Protein AF-A0A7Y0ADW5-F1 (afdb_monomer)

Nearest PDB structures (foldseek):
  2l8o-assembly1_A  TM=2.967E-01  e=4.443E-01  Cytophaga hutchinsonii ATCC 33406

Organism: NCBI:txid2682546

Structure (mmCIF, N/CA/C/O backbone):
data_AF-A0A7Y0ADW5-F1
#
_entry.id   AF-A0A7Y0ADW5-F1
#
loop_
_atom_site.group_PDB
_atom_site.id
_atom_site.type_symbol
_atom_site.label_atom_id
_atom_site.label_alt_id
_atom_site.label_comp_id
_atom_site.label_asym_id
_atom_site.label_entity_id
_atom_site.label_seq_id
_atom_site.pdbx_PDB_ins_code
_atom_site.Cartn_x
_atom_site.Cartn_y
_atom_site.Cartn_z
_atom_site.occupancy
_atom_site.B_iso_or_equiv
_atom_site.auth_seq_id
_atom_site.auth_comp_id
_atom_site.auth_asym_id
_atom_site.auth_atom_id
_atom_site.pdbx_PDB_model_num
ATOM 1 N N . MET A 1 1 ? -11.554 18.606 40.200 1.00 40.69 1 MET A N 1
ATOM 2 C CA . MET A 1 1 ? -13.013 18.372 40.257 1.00 40.69 1 MET A CA 1
ATOM 3 C C . MET A 1 1 ? -13.204 17.150 41.153 1.00 40.69 1 MET A C 1
ATOM 5 O O . MET A 1 1 ? -13.237 16.032 40.667 1.00 40.69 1 MET A O 1
ATOM 9 N N . GLU A 1 2 ? -13.144 17.362 42.471 1.00 43.00 2 GLU A N 1
ATOM 10 C CA . GLU A 1 2 ? -13.090 16.324 43.521 1.00 43.00 2 GL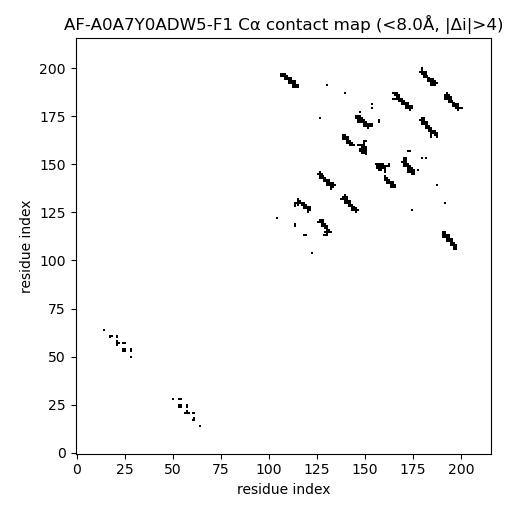U A CA 1
ATOM 11 C C . GLU A 1 2 ? -14.291 16.483 44.467 1.00 43.00 2 GLU A C 1
ATOM 13 O O . GLU A 1 2 ? -14.149 16.884 45.617 1.00 43.00 2 GLU A O 1
ATOM 18 N N . THR A 1 3 ? -15.507 16.233 43.980 1.00 45.12 3 THR A N 1
ATOM 19 C CA . THR A 1 3 ? -16.729 16.394 44.798 1.00 45.12 3 THR A CA 1
ATOM 20 C C . THR A 1 3 ? -17.594 15.138 44.900 1.00 45.12 3 THR A C 1
ATOM 22 O O . THR A 1 3 ? -18.594 15.158 45.605 1.00 45.12 3 THR A O 1
ATOM 25 N N . ASN A 1 4 ? -17.212 14.012 44.286 1.00 52.00 4 ASN A N 1
ATOM 26 C CA . ASN A 1 4 ? -18.125 12.864 44.157 1.00 52.00 4 ASN A CA 1
ATOM 27 C C . ASN A 1 4 ? -18.034 11.821 45.286 1.00 52.00 4 ASN A C 1
ATOM 29 O O . ASN A 1 4 ? -18.915 10.971 45.397 1.00 52.00 4 ASN A O 1
ATOM 33 N N . HIS A 1 5 ? -17.020 11.873 46.158 1.00 50.31 5 HIS A N 1
ATOM 34 C CA . HIS A 1 5 ? -16.897 10.882 47.236 1.00 50.31 5 HIS A CA 1
ATOM 35 C C . HIS A 1 5 ? -17.751 11.193 48.472 1.00 50.31 5 HIS A C 1
ATOM 37 O O . HIS A 1 5 ? -18.264 10.268 49.101 1.00 50.31 5 HIS A O 1
ATOM 43 N N . HIS A 1 6 ? -17.970 12.469 48.801 1.00 51.25 6 HIS A N 1
ATOM 44 C CA . HIS A 1 6 ? -18.776 12.828 49.971 1.00 51.25 6 HIS A CA 1
ATOM 45 C C . HIS A 1 6 ? -20.272 12.582 49.746 1.00 51.25 6 HIS A C 1
ATOM 47 O O . HIS A 1 6 ? -20.939 12.055 50.634 1.00 51.25 6 HIS A O 1
ATOM 53 N N . THR A 1 7 ? -20.791 12.866 48.550 1.00 54.62 7 THR A N 1
ATOM 54 C CA . THR A 1 7 ? -22.211 12.675 48.218 1.00 54.62 7 THR A CA 1
ATOM 55 C C . THR A 1 7 ? -22.614 11.200 48.292 1.00 54.62 7 THR A C 1
ATOM 57 O O . THR A 1 7 ? -23.646 10.874 48.871 1.00 54.62 7 THR A O 1
ATOM 60 N N . SER A 1 8 ? -21.754 10.291 47.818 1.00 62.31 8 SER A N 1
ATOM 61 C CA . SER A 1 8 ? -22.007 8.845 47.867 1.00 62.31 8 SER A CA 1
ATOM 62 C C . SER A 1 8 ? -22.065 8.303 49.303 1.00 62.31 8 SER A C 1
ATOM 64 O O . SER A 1 8 ? -22.962 7.530 49.635 1.00 62.31 8 SER A O 1
ATOM 66 N N . PHE A 1 9 ? -21.176 8.755 50.195 1.00 70.75 9 PHE A N 1
ATOM 67 C CA . PHE A 1 9 ? -21.158 8.291 51.588 1.00 70.75 9 PHE A CA 1
ATOM 68 C C . PHE A 1 9 ? -22.395 8.746 52.383 1.00 70.75 9 PHE A C 1
ATOM 70 O O . PHE A 1 9 ? -22.991 7.949 53.110 1.00 70.75 9 PHE A O 1
ATOM 77 N N . PHE A 1 10 ? -22.833 9.998 52.205 1.00 71.06 10 PHE A N 1
ATOM 78 C CA . PHE A 1 10 ? -24.048 10.507 52.852 1.00 71.06 10 PHE A CA 1
ATOM 79 C C . PHE A 1 10 ? -25.313 9.788 52.367 1.00 71.06 10 PHE A C 1
ATOM 81 O O . PHE A 1 10 ? -26.161 9.432 53.186 1.00 71.06 10 PHE A O 1
ATOM 88 N N . VAL A 1 11 ? -25.423 9.509 51.065 1.00 70.38 11 VAL A N 1
ATOM 89 C CA . VAL A 1 11 ? -26.555 8.758 50.495 1.00 70.38 11 VAL A CA 1
ATOM 90 C C . VAL A 1 11 ? -26.608 7.329 51.044 1.00 70.38 11 VAL A C 1
ATOM 92 O O . VAL A 1 11 ? -27.690 6.845 51.374 1.00 70.38 11 VAL A O 1
ATOM 95 N N . VAL A 1 12 ? -25.457 6.673 51.234 1.00 74.88 12 VAL A N 1
ATOM 96 C CA . VAL A 1 12 ? -25.387 5.331 51.840 1.00 74.88 12 VAL A CA 1
ATOM 97 C C . VAL A 1 12 ? -25.864 5.341 53.296 1.00 74.88 12 VAL A C 1
ATOM 99 O O . VAL A 1 12 ? -26.652 4.476 53.681 1.00 74.88 12 VAL A O 1
ATOM 102 N N . ILE A 1 13 ? -25.448 6.325 54.101 1.00 79.38 13 ILE A N 1
ATOM 103 C CA . ILE A 1 13 ? -25.878 6.445 55.506 1.00 79.38 13 ILE A CA 1
ATOM 104 C C . ILE A 1 13 ? -27.385 6.707 55.602 1.00 79.38 13 ILE A C 1
ATOM 106 O O . ILE A 1 13 ? -28.081 6.051 56.379 1.00 79.38 13 ILE A O 1
ATOM 110 N N . ILE A 1 14 ? -27.900 7.639 54.796 1.00 78.00 14 ILE A N 1
ATOM 111 C CA . ILE A 1 14 ? -29.327 7.977 54.764 1.00 78.00 14 ILE A CA 1
ATOM 112 C C . ILE A 1 14 ? -30.149 6.765 54.299 1.00 78.00 14 ILE A C 1
ATOM 114 O O . ILE A 1 14 ? -31.158 6.426 54.918 1.00 78.00 14 ILE A O 1
ATOM 118 N N . GLY A 1 15 ? -29.689 6.055 53.264 1.00 74.62 15 GLY A N 1
ATOM 119 C CA . GLY A 1 15 ? -30.326 4.834 52.770 1.00 74.62 15 GLY A CA 1
ATOM 120 C C . GLY A 1 15 ? -30.370 3.722 53.819 1.00 74.62 15 GLY A C 1
ATOM 121 O O . GLY A 1 15 ? -31.418 3.105 54.013 1.00 74.62 15 GLY A O 1
ATOM 122 N N . ALA A 1 16 ? -29.274 3.507 54.553 1.00 79.25 16 ALA A N 1
ATOM 123 C CA . ALA A 1 16 ? -29.232 2.542 55.649 1.00 79.25 16 ALA A CA 1
ATOM 124 C C . ALA A 1 16 ? -30.224 2.912 56.765 1.00 79.25 16 ALA A C 1
ATOM 126 O O . ALA A 1 16 ? -30.984 2.058 57.222 1.00 79.25 16 ALA A O 1
ATOM 127 N N . PHE A 1 17 ? -30.284 4.188 57.158 1.00 83.38 17 PHE A N 1
ATOM 128 C CA . PHE A 1 17 ? -31.229 4.667 58.168 1.00 83.38 17 PHE A CA 1
ATOM 129 C C . PHE A 1 17 ? -32.695 4.420 57.769 1.00 83.38 17 PHE A C 1
ATOM 131 O O . PHE A 1 17 ? -33.481 3.900 58.569 1.00 83.38 17 PHE A O 1
ATOM 138 N N . PHE A 1 18 ? -33.072 4.727 56.524 1.00 76.25 18 PHE A N 1
ATOM 139 C CA . PHE A 1 18 ? -34.427 4.467 56.025 1.00 76.25 18 PHE A CA 1
ATOM 140 C C . PHE A 1 18 ? -34.740 2.971 55.911 1.00 76.25 18 PHE A C 1
ATOM 142 O O . PHE A 1 18 ? -35.852 2.549 56.223 1.00 76.25 18 PHE A O 1
ATOM 149 N N . PHE A 1 19 ? -33.758 2.153 55.530 1.00 78.50 19 PHE A N 1
ATOM 150 C CA . PHE A 1 19 ? -33.926 0.705 55.444 1.00 78.50 19 PHE A CA 1
ATOM 151 C C . PHE A 1 19 ? -34.187 0.079 56.820 1.00 78.50 19 PHE A C 1
ATOM 153 O O . PHE A 1 19 ? -35.170 -0.643 56.999 1.00 78.50 19 PHE A O 1
ATOM 160 N N . PHE A 1 20 ? -33.358 0.402 57.818 1.00 81.75 20 PHE A N 1
ATOM 161 C CA . PHE A 1 20 ? -33.527 -0.127 59.173 1.00 81.75 20 PHE A CA 1
ATOM 162 C C . PHE A 1 20 ? -34.795 0.401 59.853 1.00 81.75 20 PHE A C 1
ATOM 164 O O . PHE A 1 20 ? -35.508 -0.383 60.478 1.00 81.75 20 PHE A O 1
ATOM 171 N N . SER A 1 21 ? -35.127 1.688 59.696 1.00 77.62 21 SER A N 1
ATOM 172 C CA . SER A 1 21 ? -36.374 2.245 60.247 1.00 77.62 21 SER A CA 1
ATOM 173 C C . SER A 1 21 ? -37.626 1.653 59.586 1.00 77.62 21 SER A C 1
ATOM 175 O O . SER A 1 21 ? -38.598 1.354 60.283 1.00 77.62 21 SER A O 1
ATOM 177 N N . GLY A 1 22 ? -37.588 1.393 58.275 1.00 72.44 22 GLY A N 1
ATOM 178 C CA . GLY A 1 22 ? -38.657 0.706 57.550 1.00 72.44 22 GLY A CA 1
ATOM 179 C C . GLY A 1 22 ? -38.881 -0.724 58.046 1.00 72.44 22 GLY A C 1
ATOM 180 O O . GLY A 1 22 ? -40.009 -1.087 58.381 1.00 72.44 22 GLY A O 1
ATOM 181 N N . ILE A 1 23 ? -37.810 -1.519 58.171 1.00 78.25 23 ILE A N 1
ATOM 182 C CA . ILE A 1 23 ? -37.891 -2.889 58.709 1.00 78.25 23 ILE A CA 1
ATOM 183 C C . ILE A 1 23 ? -38.420 -2.877 60.143 1.00 78.25 23 ILE A C 1
ATOM 185 O O . ILE A 1 23 ? -39.329 -3.639 60.468 1.00 78.25 23 ILE A O 1
ATOM 189 N N . TYR A 1 24 ? -37.890 -1.996 60.991 1.00 79.56 24 TYR A N 1
ATOM 190 C CA . TYR A 1 24 ? -38.306 -1.882 62.387 1.00 79.56 24 TYR A CA 1
ATOM 191 C C . TYR A 1 24 ? -39.805 -1.570 62.519 1.00 79.56 24 TYR A C 1
ATOM 193 O O . TYR A 1 24 ? -40.509 -2.218 63.293 1.00 79.56 24 TYR A O 1
ATOM 201 N N . SER A 1 25 ? -40.317 -0.644 61.703 1.00 73.12 25 SER A N 1
ATOM 202 C CA . SER A 1 25 ? -41.741 -0.289 61.663 1.00 73.12 25 SER A CA 1
ATOM 203 C C . SER A 1 25 ? -42.636 -1.461 61.227 1.00 73.12 25 SER A C 1
ATOM 205 O O . SER A 1 25 ? -43.693 -1.697 61.823 1.00 73.12 25 SER A O 1
ATOM 207 N N . ILE A 1 26 ? -42.197 -2.246 60.234 1.00 70.62 26 ILE A N 1
ATOM 208 C CA . ILE A 1 26 ? -42.908 -3.448 59.766 1.00 70.62 26 ILE A CA 1
ATOM 209 C C . ILE A 1 26 ? -42.950 -4.515 60.867 1.00 70.62 26 ILE A C 1
ATOM 211 O O . ILE A 1 26 ? -44.014 -5.068 61.144 1.00 70.62 26 ILE A O 1
ATOM 215 N N . VAL A 1 27 ? -41.817 -4.776 61.526 1.00 77.00 27 VAL A N 1
ATOM 216 C CA . VAL A 1 27 ? -41.713 -5.777 62.597 1.00 77.00 27 VAL A CA 1
ATOM 217 C C . VAL A 1 27 ? -42.593 -5.403 63.790 1.00 77.00 27 VAL A C 1
ATOM 219 O O . VAL A 1 27 ? -43.356 -6.243 64.260 1.00 77.00 27 VA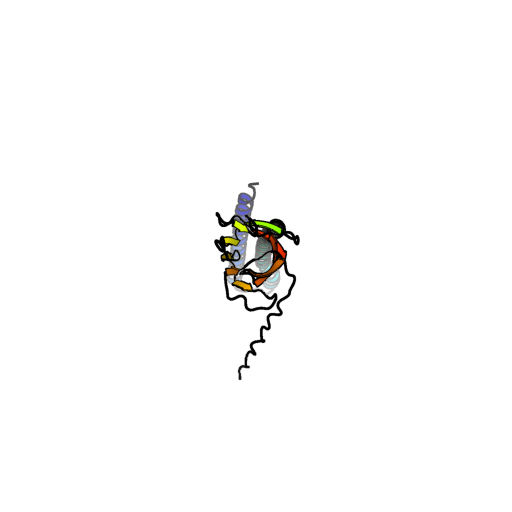L A O 1
ATOM 222 N N . ILE A 1 28 ? -42.567 -4.145 64.244 1.00 76.25 28 ILE A N 1
ATOM 223 C CA . ILE A 1 28 ? -43.444 -3.682 65.333 1.00 76.25 28 ILE A CA 1
ATOM 224 C C . ILE A 1 28 ? -44.917 -3.790 64.950 1.00 76.25 28 ILE A C 1
ATOM 226 O O . ILE A 1 28 ? -45.727 -4.245 65.755 1.00 76.25 28 ILE A O 1
ATOM 230 N N . SER A 1 29 ? -45.271 -3.412 63.720 1.00 65.62 29 SER A N 1
ATOM 231 C CA . SER A 1 29 ? -46.654 -3.516 63.246 1.00 65.62 29 SER A CA 1
ATOM 232 C C . SER A 1 29 ? -47.136 -4.972 63.226 1.00 65.62 29 SER A C 1
ATOM 234 O O . SER A 1 29 ? -48.268 -5.241 63.621 1.00 65.62 29 SER A O 1
ATOM 236 N N . LEU A 1 30 ? -46.274 -5.919 62.835 1.00 69.44 30 LEU A N 1
ATOM 237 C CA . LEU A 1 30 ? -46.562 -7.359 62.856 1.00 69.44 30 LEU A CA 1
ATOM 238 C C . LEU A 1 30 ? -46.695 -7.915 64.281 1.00 69.44 30 LEU A C 1
ATOM 240 O O . LEU A 1 30 ? -47.616 -8.687 64.544 1.00 69.44 30 LEU A O 1
ATOM 244 N N . ILE A 1 31 ? -45.814 -7.511 65.203 1.00 73.88 31 ILE A N 1
ATOM 245 C CA . ILE A 1 31 ? -45.873 -7.927 66.615 1.00 73.88 31 ILE A CA 1
ATOM 246 C C . ILE A 1 31 ? -47.163 -7.418 67.268 1.00 73.88 31 ILE A C 1
ATOM 248 O O . ILE A 1 31 ? -47.868 -8.195 67.912 1.00 73.88 31 ILE A O 1
ATOM 252 N N . ASN A 1 32 ? -47.517 -6.149 67.044 1.00 66.88 32 ASN A N 1
ATOM 253 C CA . ASN A 1 32 ? -48.756 -5.566 67.560 1.00 66.88 32 ASN A CA 1
ATOM 254 C C . ASN A 1 32 ? -50.001 -6.241 66.963 1.00 66.88 32 ASN A C 1
ATOM 256 O O . ASN A 1 32 ? -50.992 -6.421 67.665 1.00 66.88 32 ASN A O 1
ATOM 260 N N . LEU A 1 33 ? -49.949 -6.690 65.702 1.00 63.97 33 LEU A N 1
ATOM 261 C CA . LEU A 1 33 ? -51.034 -7.471 65.097 1.00 63.97 33 LEU A CA 1
ATOM 262 C C . LEU A 1 33 ? -51.240 -8.834 65.782 1.00 63.97 33 LEU A C 1
ATOM 264 O O . LEU A 1 33 ? -52.367 -9.317 65.850 1.00 63.97 33 LEU A O 1
ATOM 268 N N . GLY A 1 34 ? -50.164 -9.460 66.269 1.00 63.06 34 GLY A N 1
ATOM 269 C CA . GLY A 1 34 ? -50.200 -10.787 66.890 1.00 63.06 34 GLY A CA 1
ATOM 270 C C . GLY A 1 34 ? -50.647 -10.807 68.356 1.00 63.06 34 GLY A C 1
ATOM 271 O O . GLY A 1 34 ? -51.018 -11.868 68.855 1.00 63.06 34 GLY A O 1
ATOM 272 N N . GLN A 1 35 ? -50.623 -9.666 69.056 1.00 62.72 35 GLN A N 1
ATOM 273 C CA . GLN A 1 35 ? -50.900 -9.597 70.500 1.00 62.72 35 GLN A CA 1
ATOM 274 C C . GLN A 1 35 ? -52.350 -9.242 70.870 1.00 62.72 35 GLN A C 1
ATOM 276 O O . GLN A 1 35 ? -52.739 -9.415 72.025 1.00 62.72 35 GLN A O 1
ATOM 281 N N . HIS A 1 36 ? -53.190 -8.823 69.921 1.00 55.56 36 HIS A N 1
ATOM 282 C CA . HIS A 1 36 ? -54.607 -8.574 70.194 1.00 55.56 36 HIS A CA 1
ATOM 283 C C . HIS A 1 36 ? -55.437 -9.857 70.024 1.00 55.56 36 HIS A C 1
ATOM 285 O O . HIS A 1 36 ? -55.906 -10.181 68.932 1.00 55.56 36 HIS A O 1
ATOM 291 N N . LYS A 1 37 ? -55.660 -10.593 71.126 1.00 48.97 37 LYS A N 1
ATOM 292 C CA . LYS A 1 37 ? -56.785 -11.537 71.210 1.00 48.97 37 LYS A CA 1
ATOM 293 C C . LYS A 1 37 ? -58.078 -10.728 71.085 1.00 48.97 37 LYS A C 1
ATOM 295 O O . LYS A 1 37 ? -58.368 -9.886 71.924 1.00 48.97 37 LYS A O 1
ATOM 300 N N . SER A 1 38 ? -58.787 -10.974 69.989 1.00 51.75 38 SER A N 1
ATOM 301 C CA . SER A 1 38 ? -60.070 -10.381 69.626 1.00 51.75 38 SER A CA 1
ATOM 302 C C . SER A 1 38 ? -61.074 -10.445 70.773 1.00 51.75 38 SER A C 1
ATOM 304 O O . SER A 1 38 ? -61.605 -11.516 71.035 1.00 51.75 38 SER A O 1
ATOM 306 N N . ASP A 1 39 ? -61.410 -9.292 71.342 1.00 52.12 39 ASP A N 1
ATOM 307 C CA . ASP A 1 39 ? -62.726 -9.055 71.918 1.00 52.12 39 ASP A CA 1
ATOM 308 C C . ASP A 1 39 ? -63.196 -7.654 71.511 1.00 52.12 39 ASP A C 1
ATOM 310 O O . ASP A 1 39 ? -62.471 -6.672 71.630 1.00 52.12 39 ASP A O 1
ATOM 314 N N . SER A 1 40 ? -64.438 -7.585 71.034 1.00 44.44 40 SER A N 1
ATOM 315 C CA . SER A 1 40 ? -65.209 -6.377 70.711 1.00 44.44 40 SER A CA 1
ATOM 316 C C . SER A 1 40 ? -65.136 -5.815 69.273 1.00 44.44 40 SER A C 1
ATOM 318 O O . SER A 1 40 ? -64.121 -5.386 68.722 1.00 44.44 40 SER A O 1
ATOM 320 N N . THR A 1 41 ? -66.321 -5.793 68.663 1.00 56.66 41 THR A N 1
ATOM 321 C CA . THR A 1 41 ? -66.637 -5.662 67.229 1.00 56.66 41 THR A CA 1
ATOM 322 C C . THR A 1 41 ? -66.612 -4.217 66.697 1.00 56.66 41 THR A C 1
ATOM 324 O O . THR A 1 41 ? -66.955 -3.973 65.538 1.00 56.66 41 THR A O 1
ATOM 327 N N . ILE A 1 42 ? -66.222 -3.239 67.523 1.00 53.50 42 ILE A N 1
ATOM 328 C CA . ILE A 1 42 ? -66.206 -1.807 67.161 1.00 53.50 42 ILE A CA 1
ATOM 329 C C . ILE A 1 42 ? -64.771 -1.261 67.071 1.00 53.50 42 ILE A C 1
ATOM 331 O O . ILE A 1 42 ? -64.457 -0.544 66.119 1.00 53.50 42 ILE A O 1
ATOM 335 N N . GLU A 1 43 ? -63.856 -1.680 67.950 1.00 48.84 43 GLU A N 1
ATOM 336 C CA . GLU A 1 43 ? -62.436 -1.286 67.880 1.00 48.84 43 GLU A CA 1
ATOM 337 C C . GLU A 1 43 ? -61.708 -1.907 66.681 1.00 48.84 43 GLU A C 1
ATOM 339 O O . GLU A 1 43 ? -60.866 -1.263 66.059 1.00 48.84 43 GLU A O 1
ATOM 344 N N . THR A 1 44 ? -62.103 -3.106 66.250 1.00 49.31 44 THR A N 1
ATOM 345 C CA . THR A 1 44 ? -61.523 -3.800 65.085 1.00 49.31 44 THR A CA 1
ATOM 346 C C . THR A 1 44 ? -61.766 -3.084 63.749 1.00 49.31 44 THR A C 1
ATOM 348 O O . THR A 1 44 ? -60.991 -3.262 62.806 1.00 49.31 44 THR A O 1
ATOM 351 N N . LYS A 1 45 ? -62.806 -2.242 63.640 1.00 51.38 45 LYS A N 1
ATOM 352 C CA . LYS A 1 45 ? -63.063 -1.437 62.428 1.00 51.38 45 LYS A CA 1
ATOM 353 C C . LYS A 1 45 ? -62.220 -0.162 62.372 1.00 51.38 45 LYS A C 1
ATOM 355 O O . LYS A 1 45 ? -61.770 0.195 61.288 1.00 51.38 45 LYS A O 1
ATOM 360 N N . LEU A 1 46 ? -61.955 0.474 63.514 1.00 49.03 46 LEU A N 1
ATOM 361 C CA . LEU A 1 46 ? -61.033 1.615 63.613 1.00 49.03 46 LEU A CA 1
ATOM 362 C C . LEU A 1 46 ? -59.563 1.165 63.513 1.00 49.03 46 LEU A C 1
ATOM 364 O O . LEU A 1 46 ? -58.757 1.829 62.863 1.00 49.03 46 LEU A O 1
ATOM 368 N N . PHE A 1 47 ? -59.228 -0.023 64.026 1.00 45.06 47 PHE A N 1
ATOM 369 C CA . PHE A 1 47 ? -57.894 -0.619 63.883 1.00 45.06 47 PHE A CA 1
ATOM 370 C C . PHE A 1 47 ? -57.543 -1.027 62.446 1.00 45.06 47 PHE A C 1
ATOM 372 O O . PHE A 1 47 ? -56.385 -0.906 62.051 1.00 45.06 47 PHE A O 1
ATOM 379 N N . LYS A 1 48 ? -58.520 -1.421 61.613 1.00 49.12 48 LYS A N 1
ATOM 380 C CA . LYS A 1 48 ? -58.281 -1.649 60.173 1.00 49.12 48 LYS A CA 1
ATOM 381 C C . LYS A 1 48 ? -57.858 -0.385 59.414 1.00 49.12 48 LYS A C 1
ATOM 383 O O . LYS A 1 48 ? -57.292 -0.514 58.333 1.00 49.12 48 LYS A O 1
ATOM 388 N N . PHE A 1 49 ? -58.098 0.806 59.967 1.00 49.94 49 PHE A N 1
ATOM 389 C CA . PHE A 1 49 ? -57.762 2.078 59.324 1.00 49.94 49 PHE A CA 1
ATOM 390 C C . PHE A 1 49 ? -56.352 2.585 59.680 1.00 49.94 49 PHE A C 1
ATOM 392 O O . PHE A 1 49 ? -55.698 3.186 58.834 1.00 49.94 49 PHE A O 1
ATOM 399 N N . ASN A 1 50 ? -55.843 2.273 60.881 1.00 48.75 50 ASN A N 1
ATOM 400 C CA . ASN A 1 50 ? -54.498 2.678 61.326 1.00 48.75 50 ASN A CA 1
ATOM 401 C C . ASN A 1 50 ? -53.422 1.583 61.180 1.00 48.75 50 ASN A C 1
ATOM 403 O O . ASN A 1 50 ? -52.236 1.901 61.117 1.00 48.75 50 ASN A O 1
ATOM 407 N N . ALA A 1 51 ? -53.806 0.308 61.051 1.00 51.75 51 ALA A N 1
ATOM 408 C CA . ALA A 1 51 ? -52.871 -0.797 60.824 1.00 51.75 51 ALA A CA 1
ATOM 409 C C . ALA A 1 51 ? -52.106 -0.791 59.472 1.00 51.75 51 ALA A C 1
ATOM 411 O O . ALA A 1 51 ? -51.033 -1.395 59.431 1.00 51.75 51 ALA A O 1
ATOM 412 N N . PRO A 1 52 ? -52.536 -0.126 58.372 1.00 57.62 52 PRO A N 1
ATOM 413 C CA . PRO A 1 52 ? -51.746 -0.118 57.141 1.00 57.62 52 PRO A CA 1
ATOM 414 C C . PRO A 1 52 ? -50.788 1.075 57.048 1.00 57.62 52 PRO A C 1
ATOM 416 O O . PRO A 1 52 ? -49.987 1.134 56.119 1.00 57.62 52 PRO A O 1
ATOM 419 N N . VAL A 1 53 ? -50.835 2.027 57.981 1.00 60.72 53 VAL A N 1
ATOM 420 C CA . VAL A 1 53 ? -50.087 3.286 57.866 1.00 60.72 53 VAL A CA 1
ATOM 421 C C . VAL A 1 53 ? -48.574 3.026 57.899 1.00 60.72 53 VAL A C 1
ATOM 423 O O . VAL A 1 53 ? -47.854 3.466 57.005 1.00 60.72 53 VAL A O 1
ATOM 426 N N . GLY A 1 54 ? -48.095 2.204 58.841 1.00 57.75 54 GLY A N 1
ATOM 427 C CA . GLY A 1 54 ? -46.675 1.834 58.944 1.00 57.75 54 GLY A CA 1
ATOM 428 C C . GLY A 1 54 ? -46.147 1.044 57.740 1.00 57.75 54 GLY A C 1
ATOM 429 O O . GLY A 1 54 ? -45.050 1.316 57.254 1.00 57.75 54 GLY A O 1
ATOM 430 N N . ILE A 1 55 ? -46.952 0.122 57.204 1.00 61.22 55 ILE A N 1
ATOM 431 C CA . ILE A 1 55 ? -46.606 -0.668 56.010 1.00 61.22 55 ILE A CA 1
ATOM 432 C C . ILE A 1 55 ? -46.549 0.237 54.771 1.00 61.22 55 ILE A C 1
ATOM 434 O O . ILE A 1 55 ? -45.623 0.128 53.969 1.00 61.22 55 ILE A O 1
ATOM 438 N N . THR A 1 56 ? -47.492 1.173 54.640 1.00 69.06 56 THR A N 1
ATOM 439 C CA . THR A 1 56 ? -47.544 2.113 53.510 1.00 69.06 56 THR A CA 1
ATOM 440 C C . THR A 1 56 ? -46.331 3.044 53.515 1.00 69.06 56 THR A C 1
ATOM 442 O O . THR A 1 56 ? -45.695 3.217 52.476 1.00 69.06 56 THR A O 1
ATOM 445 N N . TYR A 1 57 ? -45.945 3.580 54.680 1.00 68.44 57 TYR A N 1
ATOM 446 C CA . TYR A 1 57 ? -44.729 4.390 54.808 1.00 68.44 57 TYR A CA 1
ATOM 447 C C . TYR A 1 57 ? -43.453 3.583 54.541 1.00 68.44 57 TYR A C 1
ATOM 449 O O . TYR A 1 57 ? -42.551 4.086 53.873 1.00 68.44 57 TYR A O 1
ATOM 457 N N . GLY A 1 58 ? -43.389 2.326 54.993 1.00 66.38 58 GLY A N 1
ATOM 458 C CA . GLY A 1 58 ? -42.260 1.436 54.712 1.00 66.38 58 GLY A CA 1
ATOM 459 C C . GLY A 1 58 ? -42.080 1.165 53.216 1.00 66.38 58 GLY A C 1
ATOM 460 O O . GLY A 1 58 ? -40.976 1.301 52.692 1.00 66.38 58 GLY A O 1
ATOM 461 N N . ILE A 1 59 ? -43.169 0.852 52.505 1.00 72.31 59 ILE A N 1
ATOM 462 C CA . ILE A 1 59 ? -43.143 0.622 51.051 1.00 72.31 59 ILE A CA 1
ATOM 463 C C . ILE A 1 59 ? -42.793 1.913 50.298 1.00 72.31 59 ILE A C 1
ATOM 465 O O . ILE A 1 59 ? -41.962 1.883 49.390 1.00 72.31 59 ILE A O 1
ATOM 469 N N . ALA A 1 60 ? -43.376 3.051 50.685 1.00 74.31 60 ALA A N 1
ATOM 470 C CA . ALA A 1 60 ? -43.093 4.340 50.058 1.00 74.31 60 ALA A CA 1
ATOM 471 C C . ALA A 1 60 ? -41.616 4.746 50.211 1.00 74.31 60 ALA A C 1
ATOM 473 O O . ALA A 1 60 ? -40.990 5.149 49.232 1.00 74.31 60 ALA A O 1
ATOM 474 N N . ALA A 1 61 ? -41.029 4.577 51.401 1.00 73.25 61 ALA A N 1
ATOM 475 C CA . ALA A 1 61 ? -39.611 4.856 51.632 1.00 73.25 61 ALA A CA 1
ATOM 476 C C . ALA A 1 61 ? -38.699 3.958 50.776 1.00 73.25 61 ALA A C 1
ATOM 478 O O . ALA A 1 61 ? -37.727 4.434 50.190 1.00 73.25 61 ALA A O 1
ATOM 479 N N . LEU A 1 62 ? -39.044 2.673 50.640 1.00 71.88 62 LEU A N 1
ATOM 480 C CA . LEU A 1 62 ? -38.285 1.721 49.826 1.00 71.88 62 LEU A CA 1
ATOM 481 C C . LEU A 1 62 ? -38.326 2.099 48.335 1.00 71.88 62 LEU A C 1
ATOM 483 O O . LEU A 1 62 ? -37.295 2.073 47.662 1.00 71.88 62 LEU A O 1
ATOM 487 N N . LEU A 1 63 ? -39.486 2.536 47.832 1.00 76.00 63 LEU A N 1
ATOM 488 C CA . LEU A 1 63 ? -39.631 3.033 46.459 1.00 76.00 63 LEU A CA 1
ATOM 489 C C . LEU A 1 63 ? -38.804 4.298 46.196 1.00 76.00 63 LEU A C 1
ATOM 491 O O . LEU A 1 63 ? -38.190 4.401 45.135 1.00 76.00 63 LEU A O 1
ATOM 495 N N . VAL A 1 64 ? -38.738 5.230 47.153 1.00 78.12 64 VAL A N 1
ATOM 496 C CA . VAL A 1 64 ? -37.914 6.446 47.032 1.00 78.12 64 VAL A CA 1
ATOM 497 C C . VAL A 1 64 ? -36.429 6.0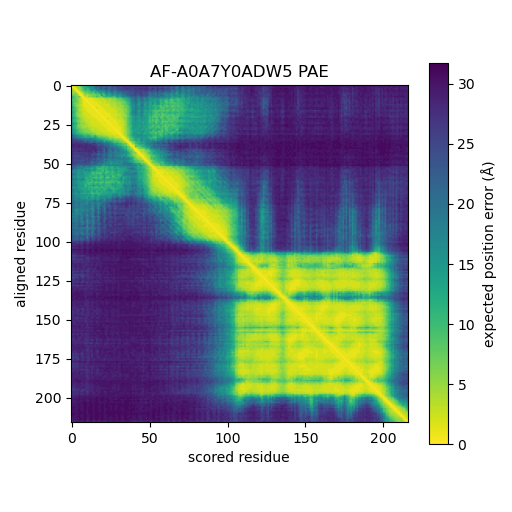94 46.936 1.00 78.12 64 VAL A C 1
ATOM 499 O O . VAL A 1 64 ? -35.744 6.591 46.044 1.00 78.12 64 VAL A O 1
ATOM 502 N N . VAL A 1 65 ? -35.934 5.185 47.783 1.00 74.06 65 VAL A N 1
ATOM 503 C CA . VAL A 1 65 ? -34.529 4.739 47.741 1.00 74.06 65 VAL A CA 1
ATOM 504 C C . VAL A 1 65 ? -34.203 4.062 46.406 1.00 74.06 65 VAL A C 1
ATOM 506 O O . VAL A 1 65 ? -33.189 4.375 45.785 1.00 74.06 65 VAL A O 1
ATOM 509 N N . VAL A 1 66 ? -35.077 3.174 45.920 1.00 75.56 66 VAL A N 1
ATOM 510 C CA . VAL A 1 66 ? -34.895 2.514 44.615 1.00 75.56 66 VAL A CA 1
ATOM 511 C C . VAL A 1 66 ? -34.908 3.526 43.465 1.00 75.56 66 VAL A C 1
ATOM 513 O O . VAL A 1 66 ? -34.130 3.380 42.521 1.00 75.56 66 VAL A O 1
ATOM 516 N N . GLY A 1 67 ? -35.761 4.551 43.542 1.00 73.31 67 GLY A N 1
ATOM 517 C CA . GLY A 1 67 ? -35.826 5.636 42.564 1.00 73.31 67 GLY A CA 1
ATOM 518 C C . GLY A 1 67 ? -34.524 6.433 42.485 1.00 73.31 67 GLY A C 1
ATOM 519 O O . GLY A 1 67 ? -33.980 6.593 41.395 1.00 73.31 67 GLY A O 1
ATOM 520 N N . ILE A 1 68 ? -33.984 6.850 43.635 1.00 73.75 68 ILE A N 1
ATOM 521 C CA . ILE A 1 68 ? -32.722 7.603 43.716 1.00 73.75 68 ILE A CA 1
ATOM 522 C C . ILE A 1 68 ? -31.558 6.776 43.146 1.00 73.75 68 ILE A C 1
ATOM 524 O O . ILE A 1 68 ? -30.829 7.251 42.282 1.00 73.75 68 ILE A O 1
ATOM 528 N N . VAL A 1 69 ? -31.437 5.498 43.531 1.00 70.44 69 VAL A N 1
ATOM 529 C CA . VAL A 1 69 ? -30.362 4.6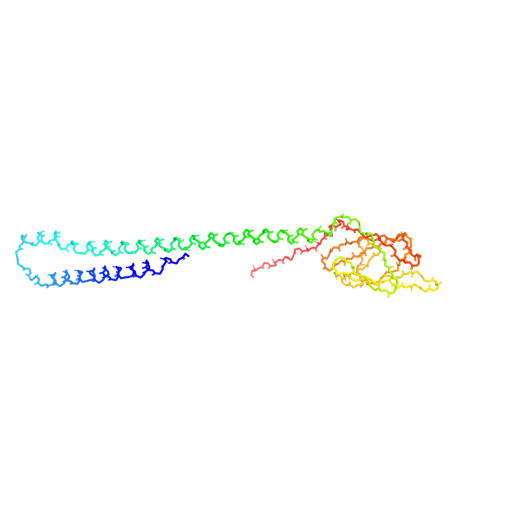12 43.039 1.00 70.44 69 VAL A CA 1
ATOM 530 C C . VAL A 1 69 ? -30.446 4.373 41.526 1.00 70.44 69 VAL A C 1
ATOM 532 O O . VAL A 1 69 ? -29.418 4.189 40.870 1.00 70.44 69 VAL A O 1
ATOM 535 N N . LYS A 1 70 ? -31.655 4.334 40.949 1.00 70.25 70 LYS A N 1
ATOM 536 C CA . LYS A 1 70 ? -31.825 4.186 39.497 1.00 70.25 70 LYS A CA 1
ATOM 537 C C . LYS A 1 70 ? -31.440 5.451 38.729 1.00 70.25 70 LYS A C 1
ATOM 539 O O . LYS A 1 70 ? -30.835 5.310 37.672 1.00 70.25 70 LYS A O 1
ATOM 544 N N . LEU A 1 71 ? -31.761 6.636 39.251 1.00 67.50 71 LEU A N 1
ATOM 545 C CA . LEU A 1 71 ? -31.406 7.912 38.621 1.00 67.50 71 LEU A CA 1
ATOM 546 C C . LEU A 1 71 ? -29.885 8.134 38.616 1.00 67.50 71 LEU A C 1
ATOM 548 O O . LEU A 1 71 ? -29.329 8.403 37.554 1.00 67.50 71 LEU A O 1
ATOM 552 N N . ASP A 1 72 ? -29.200 7.870 39.736 1.00 63.88 72 ASP A N 1
ATOM 553 C CA . ASP A 1 72 ? -27.731 7.975 39.824 1.00 63.88 72 ASP A CA 1
ATOM 554 C C . ASP A 1 72 ? -27.013 7.036 38.836 1.00 63.88 72 ASP A C 1
ATOM 556 O O . ASP A 1 72 ? -25.993 7.385 38.239 1.00 63.88 72 ASP A O 1
ATOM 560 N N . LYS A 1 73 ? -27.543 5.820 38.632 1.00 61.00 73 LYS A N 1
ATOM 561 C CA . LYS A 1 73 ? -26.973 4.866 37.664 1.00 61.00 73 LYS A CA 1
ATOM 562 C C . LYS A 1 73 ? -27.152 5.309 36.215 1.00 61.00 73 LYS A C 1
ATOM 564 O O . LYS A 1 73 ? -26.328 4.940 35.381 1.00 61.00 73 LYS A O 1
ATOM 569 N N . GLN A 1 74 ? -28.218 6.046 35.916 1.00 64.56 74 GLN A N 1
ATOM 570 C CA . GLN A 1 74 ? -28.524 6.485 34.561 1.00 64.56 74 GLN A CA 1
ATOM 571 C C . GLN A 1 74 ? -27.649 7.680 34.159 1.00 64.56 74 GLN A C 1
ATOM 573 O O . GLN A 1 74 ? -27.059 7.645 33.084 1.00 64.56 74 GLN A O 1
ATOM 578 N N . GLU A 1 75 ? -27.451 8.654 35.055 1.00 62.28 75 GLU A N 1
ATOM 579 C CA . GLU A 1 75 ? -26.516 9.767 34.817 1.00 62.28 75 GLU A CA 1
ATOM 580 C C . GLU A 1 75 ? -25.076 9.274 34.610 1.00 62.28 75 GLU A C 1
ATOM 582 O O . GLU A 1 75 ? -24.410 9.673 33.656 1.00 62.28 75 GLU A O 1
ATOM 587 N N . ALA A 1 76 ? -24.610 8.328 35.436 1.00 63.38 76 ALA A N 1
ATOM 588 C CA . ALA A 1 76 ? -23.268 7.763 35.287 1.00 63.38 76 ALA A CA 1
ATOM 589 C C . ALA A 1 76 ? -23.076 7.004 33.956 1.00 63.38 76 ALA A C 1
ATOM 591 O O . ALA A 1 76 ? -21.988 7.036 33.376 1.00 63.38 76 ALA A O 1
ATOM 592 N N . GLN A 1 77 ? -24.122 6.330 33.461 1.00 62.12 77 GLN A N 1
ATOM 593 C CA . GLN A 1 77 ? -24.087 5.657 32.159 1.00 62.12 77 GLN A CA 1
ATOM 594 C C . GLN A 1 77 ? -24.107 6.643 30.988 1.00 62.12 77 GLN A C 1
ATOM 596 O O . GLN A 1 77 ? -23.397 6.423 30.003 1.00 62.12 77 GLN A O 1
ATOM 601 N N . ASP A 1 78 ? -24.879 7.723 31.085 1.00 69.88 78 ASP A N 1
ATOM 602 C CA . ASP A 1 78 ? -24.971 8.731 30.029 1.00 69.88 78 ASP A CA 1
ATOM 603 C C . ASP A 1 78 ? -23.649 9.501 29.866 1.00 69.88 78 ASP A C 1
ATOM 605 O O . ASP A 1 78 ? -23.180 9.682 28.736 1.00 69.88 78 ASP A O 1
ATOM 609 N N . ASP A 1 79 ? -22.975 9.837 30.970 1.00 73.00 79 ASP A N 1
ATOM 610 C CA . ASP A 1 79 ? -21.643 10.457 30.957 1.00 73.00 79 ASP A CA 1
ATOM 611 C C . ASP A 1 79 ? -20.584 9.546 30.313 1.00 73.00 79 ASP A C 1
ATOM 613 O O . ASP A 1 79 ? -19.762 9.981 29.492 1.00 73.00 79 ASP A O 1
ATOM 617 N N . GLU A 1 80 ? -20.597 8.252 30.647 1.00 73.94 80 GLU A N 1
ATOM 618 C CA . GLU A 1 80 ? -19.678 7.276 30.062 1.00 73.94 80 GLU A CA 1
ATOM 619 C C . GLU A 1 80 ? -19.949 7.082 28.563 1.00 73.94 80 GLU A C 1
ATOM 621 O O . GLU A 1 80 ? -19.017 7.063 27.747 1.00 73.94 80 GLU A O 1
ATOM 626 N N . MET A 1 81 ? -21.224 7.033 28.173 1.00 75.06 81 MET A N 1
ATOM 627 C CA . MET A 1 81 ? -21.646 6.912 26.782 1.00 75.06 81 MET A CA 1
ATOM 628 C C . MET A 1 81 ? -21.267 8.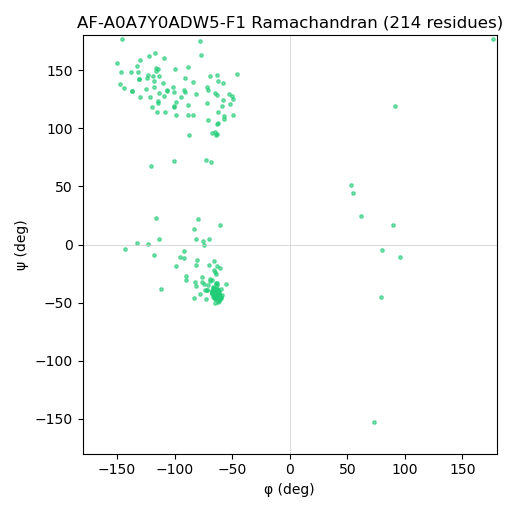149 25.958 1.00 75.06 81 MET A C 1
ATOM 630 O O . MET A 1 81 ? -20.782 8.016 24.829 1.00 75.06 81 MET A O 1
ATOM 634 N N . GLN A 1 82 ? -21.389 9.354 26.519 1.00 79.69 82 GLN A N 1
ATOM 635 C CA . GLN A 1 82 ? -20.969 10.590 25.859 1.00 79.69 82 GLN A CA 1
ATOM 636 C C . GLN A 1 82 ? -19.441 10.648 25.693 1.00 79.69 82 GLN A C 1
ATOM 638 O O . GLN A 1 82 ? -18.936 11.003 24.621 1.00 79.69 82 GLN A O 1
ATOM 643 N N . LYS A 1 83 ? -18.686 10.205 26.704 1.00 81.50 83 LYS A N 1
ATOM 644 C CA . LYS A 1 83 ? -17.220 10.096 26.645 1.00 81.50 83 LYS A CA 1
ATOM 645 C C . LYS A 1 83 ? -16.756 9.083 25.594 1.00 81.50 83 LYS A C 1
ATOM 647 O O . LYS A 1 83 ? -15.803 9.357 24.860 1.00 81.50 83 LYS A O 1
ATOM 652 N N . LEU A 1 84 ? -17.427 7.936 25.486 1.00 80.31 84 LEU A N 1
ATOM 653 C CA . LEU A 1 84 ? -17.158 6.924 24.459 1.00 80.31 84 LEU A CA 1
ATOM 654 C C . LEU A 1 84 ? -17.489 7.437 23.053 1.00 80.31 84 LEU A C 1
ATOM 656 O O . LEU A 1 84 ? -16.693 7.249 22.133 1.00 80.31 84 LEU A O 1
ATOM 660 N N . LYS A 1 85 ? -18.607 8.151 22.889 1.00 81.56 85 LYS A N 1
ATOM 661 C CA . LYS A 1 85 ? -18.998 8.764 21.613 1.00 81.56 85 LYS A CA 1
ATOM 662 C C . LYS A 1 85 ? -17.963 9.787 21.138 1.00 81.56 85 LYS A C 1
ATOM 664 O O . LYS A 1 85 ? -17.541 9.731 19.985 1.00 81.56 85 LYS A O 1
ATOM 669 N N . ASN A 1 86 ? -17.480 10.645 22.036 1.00 83.81 86 ASN A N 1
ATOM 670 C CA . ASN A 1 86 ? -16.440 11.631 21.726 1.00 83.81 86 ASN A CA 1
ATOM 671 C C . ASN A 1 86 ? -15.106 10.970 21.343 1.00 83.81 86 ASN A C 1
ATOM 673 O O . ASN A 1 86 ? -14.472 11.386 20.374 1.00 83.81 86 ASN A O 1
ATOM 677 N N . LYS A 1 87 ? -14.703 9.898 22.040 1.00 81.25 87 LYS A N 1
ATOM 678 C CA . LYS A 1 87 ? -13.518 9.108 21.663 1.00 81.25 87 LYS A CA 1
ATOM 679 C C . LYS A 1 87 ? -13.664 8.468 20.285 1.00 81.25 87 LYS A C 1
ATOM 681 O O . LYS A 1 87 ? -12.703 8.458 19.525 1.00 81.25 87 LYS A O 1
ATOM 686 N N . ASN A 1 88 ? -14.843 7.945 19.957 1.00 83.12 88 ASN A N 1
ATOM 687 C CA . ASN A 1 88 ? -15.087 7.311 18.664 1.00 83.12 88 ASN A CA 1
ATOM 688 C C . ASN A 1 88 ? -15.027 8.333 17.512 1.00 83.12 88 ASN A C 1
ATOM 690 O O . ASN A 1 88 ? -14.449 8.052 16.467 1.00 83.12 88 ASN A O 1
ATOM 694 N N . VAL A 1 89 ? -15.530 9.554 17.729 1.00 84.50 89 VAL A N 1
ATOM 695 C CA . VAL A 1 89 ? -15.390 10.665 16.769 1.00 84.50 89 VAL A CA 1
ATOM 696 C C . VAL A 1 89 ? -13.924 11.074 16.595 1.00 84.50 89 VAL A C 1
ATOM 698 O O . VAL A 1 89 ? -13.466 11.203 15.463 1.00 84.50 89 VAL A O 1
ATOM 701 N N . ASP A 1 90 ? -13.160 11.220 17.682 1.00 86.69 90 ASP A N 1
ATOM 702 C CA . ASP A 1 90 ? -11.725 11.540 17.608 1.00 86.69 90 ASP A CA 1
ATOM 703 C C . ASP A 1 90 ? -10.928 10.443 16.878 1.00 86.69 90 ASP A C 1
ATOM 705 O O . ASP A 1 90 ? -10.082 10.734 16.031 1.00 86.69 90 ASP A O 1
ATOM 709 N N . LEU A 1 91 ? -11.247 9.171 17.137 1.00 82.06 91 LEU A N 1
ATOM 710 C CA . LEU A 1 91 ? -10.673 8.026 16.429 1.00 82.06 91 LEU A CA 1
ATOM 711 C C . LEU A 1 91 ? -11.045 8.023 14.945 1.00 82.06 91 LEU A C 1
ATOM 713 O O . LEU A 1 91 ? -10.170 7.794 14.116 1.00 82.06 91 LEU A O 1
ATOM 717 N N . ALA A 1 92 ? -12.296 8.318 14.591 1.00 77.44 92 ALA A N 1
ATOM 718 C CA . ALA A 1 92 ? -12.726 8.420 13.199 1.00 77.44 92 ALA A CA 1
ATOM 719 C C . ALA A 1 92 ? -12.001 9.559 12.463 1.00 77.44 92 ALA A C 1
ATOM 721 O O . ALA A 1 92 ? -11.542 9.370 11.337 1.00 77.44 92 ALA A O 1
ATOM 722 N N . ILE A 1 93 ? -11.821 10.713 13.115 1.00 80.19 93 ILE A N 1
ATOM 723 C CA . ILE A 1 93 ? -11.070 11.850 12.566 1.00 80.19 93 ILE A CA 1
ATOM 724 C C . ILE A 1 93 ? -9.588 11.492 12.401 1.00 80.19 93 ILE A C 1
ATOM 726 O O . ILE A 1 93 ? -9.004 11.775 11.356 1.00 80.19 93 ILE A O 1
ATOM 730 N N . LYS A 1 94 ? -8.967 10.849 13.396 1.00 74.19 94 LYS A N 1
ATOM 731 C CA . LYS A 1 94 ? -7.575 10.377 13.303 1.00 74.19 94 LYS A CA 1
ATOM 732 C C . LYS A 1 94 ? -7.402 9.338 12.202 1.00 74.19 94 LYS A C 1
ATOM 734 O O . LYS A 1 94 ? -6.464 9.450 11.422 1.00 74.19 94 LYS A O 1
ATOM 739 N N . ASN A 1 95 ? -8.318 8.381 12.094 1.00 72.38 95 ASN A N 1
ATOM 740 C CA . ASN A 1 95 ? -8.288 7.358 11.055 1.00 72.38 95 ASN A CA 1
ATOM 741 C C . ASN A 1 95 ? -8.443 7.985 9.660 1.00 72.38 95 ASN A C 1
ATOM 743 O O . ASN A 1 95 ? -7.655 7.699 8.765 1.00 72.38 95 ASN A O 1
ATOM 747 N N . HIS A 1 96 ? -9.362 8.944 9.499 1.00 70.12 96 HIS A N 1
ATOM 748 C CA . HIS A 1 96 ? -9.484 9.714 8.261 1.00 70.12 96 HIS A CA 1
ATOM 749 C C . HIS A 1 96 ? -8.193 10.473 7.934 1.00 70.12 96 HIS A C 1
ATOM 751 O O . HIS A 1 96 ? -7.742 10.438 6.794 1.00 70.12 96 HIS A O 1
ATOM 757 N N . ARG A 1 97 ? -7.567 11.136 8.918 1.00 65.25 97 ARG A N 1
ATOM 758 C CA . ARG A 1 97 ? -6.296 11.853 8.721 1.00 65.25 97 ARG A CA 1
ATOM 759 C C . ARG A 1 97 ? -5.171 10.923 8.281 1.00 65.25 97 ARG A C 1
ATOM 761 O O . ARG A 1 97 ? -4.440 11.288 7.367 1.00 65.25 97 ARG A O 1
ATOM 768 N N . LEU A 1 98 ? -5.056 9.740 8.881 1.00 64.06 98 LEU A N 1
ATOM 769 C CA . LEU A 1 98 ? -4.063 8.732 8.499 1.00 64.06 98 LEU A CA 1
ATOM 770 C C . LEU A 1 98 ? -4.317 8.206 7.079 1.00 64.06 98 LEU A C 1
ATOM 772 O O . LEU A 1 98 ? -3.393 8.172 6.273 1.00 64.06 98 LEU A O 1
ATOM 776 N N . MET A 1 99 ? -5.574 7.923 6.723 1.00 60.25 99 MET A N 1
ATOM 777 C CA . MET A 1 99 ? -5.936 7.520 5.359 1.00 60.25 99 MET A CA 1
ATOM 778 C C . MET A 1 99 ? -5.638 8.609 4.320 1.00 60.25 99 MET A C 1
ATOM 780 O O . MET A 1 99 ? -5.140 8.308 3.236 1.00 60.25 99 MET A O 1
ATOM 784 N N . THR A 1 100 ? -5.891 9.882 4.634 1.00 54.09 100 THR A N 1
ATOM 785 C CA . THR A 1 100 ? -5.563 10.996 3.729 1.00 54.09 100 THR A CA 1
ATOM 786 C C . THR A 1 100 ? -4.074 11.344 3.707 1.00 54.09 100 THR A C 1
ATOM 788 O O . THR A 1 100 ? -3.587 11.812 2.685 1.00 54.09 100 THR A O 1
ATOM 791 N N . SER A 1 101 ? -3.339 11.087 4.792 1.00 44.94 101 SER A N 1
ATOM 792 C CA . SER A 1 101 ? -1.887 11.295 4.868 1.00 44.94 101 SER A CA 1
ATOM 793 C C . SER A 1 101 ? -1.121 10.269 4.026 1.00 44.94 101 SER A C 1
ATOM 795 O O . SER A 1 101 ? -0.126 10.624 3.405 1.00 44.94 101 SER A O 1
ATOM 797 N N . ASP A 1 102 ? -1.614 9.029 3.936 1.00 44.97 102 ASP A N 1
ATOM 798 C CA . ASP A 1 102 ? -1.090 8.009 3.011 1.00 44.97 102 ASP A CA 1
ATOM 799 C C . ASP A 1 102 ? -1.618 8.169 1.572 1.00 44.97 102 ASP A C 1
ATOM 801 O O . ASP A 1 102 ? -1.062 7.605 0.629 1.00 44.97 102 ASP A O 1
ATOM 805 N N . SER A 1 103 ? -2.652 8.995 1.367 1.00 43.66 103 SER A N 1
ATOM 806 C CA . SER A 1 103 ? -3.162 9.353 0.031 1.00 43.66 103 SER A CA 1
ATOM 807 C C . SER A 1 103 ? -2.267 10.359 -0.712 1.00 43.66 103 SER A C 1
ATOM 809 O O . SER A 1 103 ? -2.584 10.749 -1.835 1.00 43.66 103 SER A O 1
ATOM 811 N N . ALA A 1 104 ? -1.129 10.747 -0.125 1.00 44.09 104 ALA A N 1
ATOM 812 C CA . ALA A 1 104 ? -0.065 11.477 -0.812 1.00 44.09 104 ALA A CA 1
ATOM 813 C C . ALA A 1 104 ? 0.766 10.593 -1.765 1.00 44.09 104 ALA A C 1
ATOM 815 O O . ALA A 1 104 ? 1.613 11.122 -2.483 1.00 44.09 104 ALA A O 1
ATOM 816 N N . VAL A 1 105 ? 0.472 9.288 -1.891 1.00 49.25 105 VAL A N 1
ATOM 817 C CA . VAL A 1 105 ? 0.659 8.597 -3.182 1.00 49.25 105 VAL A CA 1
ATOM 818 C C 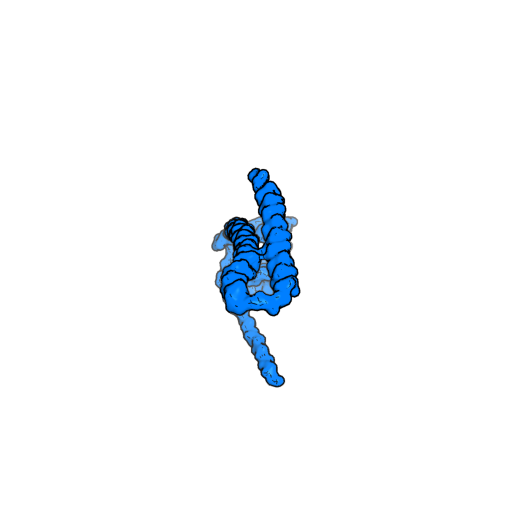. VAL A 1 105 ? -0.459 9.091 -4.098 1.00 49.25 105 VAL A C 1
ATOM 820 O O . VAL A 1 105 ? -1.478 8.434 -4.318 1.00 49.25 105 VAL A O 1
ATOM 823 N N . SER A 1 106 ? -0.286 10.344 -4.516 1.00 47.25 106 SER A N 1
ATOM 824 C CA . SER A 1 106 ? -1.156 11.067 -5.423 1.00 47.25 106 SER A CA 1
ATOM 825 C C . SER A 1 106 ? -1.495 10.166 -6.604 1.00 47.25 106 SER A C 1
ATOM 827 O O . SER A 1 106 ? -0.663 9.396 -7.076 1.00 47.25 106 SER A O 1
ATOM 829 N N . GLN A 1 107 ? -2.703 10.307 -7.137 1.00 52.66 107 GLN A N 1
ATOM 830 C CA . GLN A 1 107 ? -3.141 9.724 -8.411 1.00 52.66 107 GLN A CA 1
ATOM 831 C C . GLN A 1 107 ? -2.309 10.216 -9.623 1.00 52.66 107 GLN A C 1
ATOM 833 O O . GLN A 1 107 ? -2.749 10.107 -10.765 1.00 52.66 107 GLN A O 1
ATOM 838 N N . GLY A 1 108 ? -1.138 10.801 -9.373 1.00 62.56 108 GLY A N 1
ATOM 839 C CA . GLY A 1 108 ? -0.192 11.313 -10.333 1.00 62.56 108 GLY A CA 1
ATOM 840 C C . GLY A 1 108 ? 0.797 10.247 -10.773 1.00 62.56 108 GLY A C 1
ATOM 841 O O . GLY A 1 108 ? 1.105 9.283 -10.074 1.00 62.56 108 GLY A O 1
ATOM 842 N N . VAL A 1 109 ? 1.276 10.457 -11.982 1.00 73.38 109 VAL A N 1
ATOM 843 C CA . VAL A 1 109 ? 2.392 9.735 -12.562 1.00 73.38 109 VAL A CA 1
ATOM 844 C C . VAL A 1 109 ? 3.651 10.027 -11.737 1.00 73.38 109 VAL A C 1
ATOM 846 O O . VAL A 1 109 ? 3.950 11.186 -11.456 1.00 73.38 109 VAL A O 1
ATOM 849 N N . ILE A 1 110 ? 4.362 8.982 -11.321 1.00 83.75 110 ILE A N 1
ATOM 850 C CA . ILE A 1 110 ? 5.618 9.066 -10.576 1.00 83.75 110 ILE A CA 1
ATOM 851 C C . ILE A 1 110 ? 6.750 8.826 -11.569 1.00 83.75 110 ILE A C 1
ATOM 853 O O . ILE A 1 110 ? 6.818 7.762 -12.180 1.00 83.75 110 ILE A O 1
ATOM 857 N N . GLN A 1 111 ? 7.638 9.799 -11.739 1.00 85.44 111 GLN A N 1
ATOM 858 C CA . GLN A 1 111 ? 8.844 9.619 -12.537 1.00 85.44 111 GLN A CA 1
ATOM 859 C C . GLN A 1 111 ? 10.027 9.375 -11.603 1.00 85.44 111 GLN A C 1
ATOM 861 O O . GLN A 1 111 ? 10.370 10.245 -10.809 1.00 85.44 111 GLN A O 1
ATOM 866 N N . GLU A 1 112 ? 10.652 8.207 -11.717 1.00 83.19 112 GLU A N 1
ATOM 867 C CA . GLU A 1 112 ? 11.777 7.793 -10.874 1.00 83.19 112 GLU A CA 1
ATOM 868 C C . GLU A 1 112 ? 12.986 7.435 -11.738 1.00 83.19 112 GLU A C 1
ATOM 870 O O . GLU A 1 112 ? 12.849 6.873 -12.827 1.00 83.19 112 GLU A O 1
ATOM 875 N N . THR A 1 113 ? 14.185 7.767 -11.259 1.00 85.94 113 THR A N 1
ATOM 876 C CA . THR A 1 113 ? 15.445 7.417 -11.930 1.00 85.94 113 THR A CA 1
ATOM 877 C C . THR A 1 113 ? 16.251 6.468 -11.060 1.00 85.94 113 THR A C 1
ATOM 879 O O . THR A 1 113 ? 16.756 6.843 -10.000 1.00 85.94 113 THR A O 1
ATOM 882 N N . PHE A 1 114 ? 16.402 5.245 -11.556 1.00 84.19 114 PHE A N 1
ATOM 883 C CA . PHE A 1 114 ? 17.082 4.153 -10.887 1.00 84.19 114 PHE A CA 1
ATOM 884 C C . PHE A 1 114 ?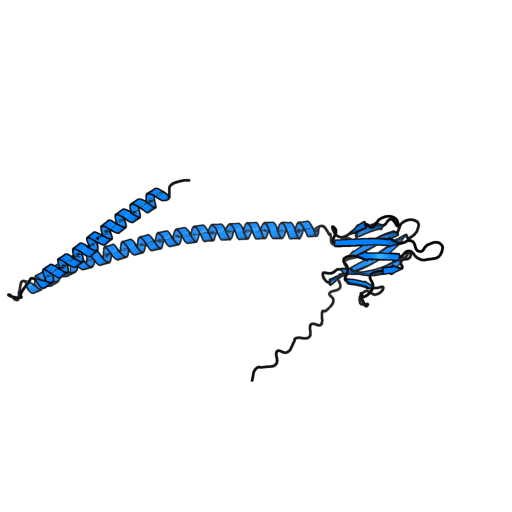 18.536 4.081 -11.335 1.00 84.19 114 PHE A C 1
ATOM 886 O O . PHE A 1 114 ? 18.848 4.001 -12.525 1.00 84.19 114 PHE A O 1
ATOM 893 N N . SER A 1 115 ? 19.433 4.086 -10.352 1.00 80.81 115 SER A N 1
ATOM 894 C CA . SER A 1 115 ? 20.846 3.799 -10.574 1.00 80.81 115 SER A CA 1
ATOM 895 C C . SER A 1 115 ? 21.080 2.290 -10.564 1.00 80.81 115 SER A C 1
ATOM 897 O O . SER A 1 115 ? 20.553 1.588 -9.704 1.00 80.81 115 SER A O 1
ATOM 899 N N . PHE A 1 116 ? 21.933 1.796 -11.461 1.00 78.38 116 PHE A N 1
ATOM 900 C CA . PHE A 1 116 ? 22.323 0.380 -11.515 1.00 78.38 116 PHE A CA 1
ATOM 901 C C . PHE A 1 116 ? 23.116 -0.103 -10.292 1.00 78.38 116 PHE A C 1
ATOM 903 O O . PHE A 1 116 ? 23.293 -1.302 -10.098 1.00 78.38 116 PHE A O 1
ATOM 910 N N . PHE A 1 117 ? 23.628 0.815 -9.470 1.00 78.75 117 PHE A N 1
ATOM 911 C CA . PHE A 1 117 ? 24.515 0.461 -8.362 1.00 78.75 117 PHE A CA 1
ATOM 912 C C . PHE A 1 117 ? 23.782 0.184 -7.052 1.00 78.75 117 PHE A C 1
ATOM 914 O O . PHE A 1 117 ? 24.296 -0.567 -6.229 1.00 78.75 117 PHE A O 1
ATOM 921 N N . ASN A 1 118 ? 22.602 0.777 -6.843 1.00 83.88 118 ASN A N 1
ATOM 922 C CA . ASN A 1 118 ? 21.909 0.717 -5.559 1.00 83.88 118 ASN A CA 1
ATOM 923 C C . ASN A 1 118 ? 20.412 0.451 -5.745 1.00 83.88 118 ASN A C 1
ATOM 925 O O . ASN A 1 118 ? 19.765 1.168 -6.513 1.00 83.88 118 ASN A O 1
ATOM 929 N N . PRO A 1 119 ? 19.835 -0.509 -4.999 1.00 89.12 119 PRO A N 1
ATOM 930 C CA . PRO A 1 119 ? 18.391 -0.661 -4.919 1.00 89.12 119 PRO A CA 1
ATOM 931 C C . PRO A 1 119 ? 17.736 0.626 -4.410 1.00 89.12 119 PRO A C 1
ATOM 933 O O . PRO A 1 119 ? 18.223 1.253 -3.468 1.00 89.12 119 PRO A O 1
ATOM 936 N N . GLN A 1 120 ? 16.604 0.993 -4.998 1.00 91.06 120 GLN A N 1
ATOM 937 C CA . GLN A 1 120 ? 15.783 2.113 -4.553 1.00 91.06 120 GLN A CA 1
ATOM 938 C C . GLN A 1 120 ? 14.419 1.616 -4.094 1.00 91.06 120 GLN A C 1
ATOM 940 O O . GLN A 1 120 ? 13.891 0.623 -4.597 1.00 91.06 120 GLN A O 1
ATOM 945 N N . SER A 1 121 ? 13.839 2.320 -3.126 1.00 90.00 121 SER A N 1
ATOM 946 C CA . SER A 1 121 ? 12.495 2.021 -2.656 1.00 90.00 121 SER A CA 1
ATOM 947 C C . SER A 1 121 ? 11.478 2.992 -3.234 1.00 90.00 121 SER A C 1
ATOM 949 O O . SER A 1 121 ? 11.694 4.199 -3.215 1.00 90.00 121 SER A O 1
ATOM 951 N N . ILE A 1 122 ? 10.348 2.450 -3.678 1.00 88.75 122 ILE A N 1
ATOM 952 C CA . ILE A 1 122 ? 9.174 3.205 -4.113 1.00 88.75 122 ILE A CA 1
ATOM 953 C C . ILE A 1 122 ? 7.975 2.888 -3.208 1.00 88.75 122 ILE A C 1
ATOM 955 O O . ILE A 1 122 ? 7.974 1.912 -2.449 1.00 88.75 122 ILE A O 1
ATOM 959 N N . PHE A 1 123 ? 6.940 3.729 -3.283 1.00 88.19 123 PHE A N 1
ATOM 960 C CA . PHE A 1 123 ? 5.712 3.607 -2.485 1.00 88.19 123 PHE A CA 1
ATOM 961 C C . PHE A 1 123 ? 5.968 3.513 -0.971 1.00 88.19 123 PHE A C 1
ATOM 963 O O . PHE A 1 123 ? 5.463 2.611 -0.301 1.00 88.19 123 PHE A O 1
ATOM 970 N N . ASN A 1 124 ? 6.755 4.449 -0.430 1.00 84.56 124 ASN A N 1
ATOM 971 C CA . ASN A 1 124 ? 7.057 4.555 1.004 1.00 84.56 124 ASN A CA 1
ATOM 972 C C . ASN A 1 124 ? 7.635 3.262 1.615 1.00 84.56 124 ASN A C 1
ATOM 974 O O . ASN A 1 124 ? 7.199 2.839 2.684 1.00 84.56 124 ASN A O 1
ATOM 978 N N . GLY A 1 125 ? 8.581 2.596 0.947 1.00 86.00 125 GLY A N 1
ATOM 979 C CA . GLY A 1 125 ? 9.211 1.393 1.510 1.00 86.00 125 GLY A CA 1
ATOM 980 C C . GLY A 1 125 ? 8.593 0.070 1.062 1.00 86.00 125 GLY A C 1
ATOM 981 O O . GLY A 1 125 ? 9.160 -0.983 1.340 1.00 86.00 125 GLY A O 1
ATOM 982 N N . LYS A 1 126 ? 7.427 0.086 0.402 1.00 87.75 126 LYS A N 1
ATOM 983 C CA . LYS A 1 126 ? 6.661 -1.144 0.131 1.00 87.75 126 LYS A CA 1
ATOM 984 C C . LYS A 1 126 ? 7.243 -1.989 -0.994 1.00 87.75 126 LYS A C 1
ATOM 986 O O . LYS A 1 126 ? 7.106 -3.209 -0.962 1.00 87.75 126 LYS A O 1
ATOM 991 N N . VAL A 1 127 ? 7.856 -1.345 -1.983 1.00 91.38 127 VAL A N 1
ATOM 992 C CA . VAL A 1 127 ? 8.478 -2.023 -3.120 1.00 91.38 127 VAL A CA 1
ATOM 993 C C . VAL A 1 127 ? 9.930 -1.583 -3.211 1.00 91.38 127 VAL A C 1
ATOM 995 O O . VAL A 1 127 ? 10.240 -0.394 -3.112 1.00 91.38 127 VAL A O 1
ATOM 998 N N . LEU A 1 128 ? 10.820 -2.555 -3.386 1.00 93.19 128 LEU A N 1
ATOM 999 C CA . LEU A 1 128 ? 12.229 -2.331 -3.689 1.00 93.19 128 LEU A CA 1
ATOM 1000 C C . LEU A 1 128 ? 12.472 -2.690 -5.148 1.00 93.19 128 LEU A C 1
ATOM 1002 O O . LEU A 1 128 ? 12.044 -3.750 -5.608 1.00 93.19 128 LEU A O 1
ATOM 1006 N N . VAL A 1 129 ? 13.165 -1.806 -5.851 1.00 93.06 129 VAL A N 1
ATOM 1007 C CA . VAL A 1 129 ? 13.521 -1.949 -7.258 1.00 93.06 129 VAL A CA 1
ATOM 1008 C C . VAL A 1 129 ? 15.035 -1.892 -7.363 1.00 93.06 129 VAL A C 1
ATOM 1010 O O . VAL A 1 129 ? 15.668 -0.959 -6.870 1.00 93.06 129 VAL A O 1
ATOM 1013 N N . GLN A 1 130 ? 15.619 -2.894 -8.002 1.00 92.50 130 GLN A N 1
ATOM 1014 C CA . GLN A 1 130 ? 17.039 -2.955 -8.297 1.00 92.50 130 GLN A CA 1
ATOM 1015 C C . GLN A 1 130 ? 17.214 -3.019 -9.809 1.00 92.50 130 GLN A C 1
ATOM 1017 O O . GLN A 1 130 ? 16.739 -3.954 -10.451 1.00 92.50 130 GLN A O 1
ATOM 1022 N N . ALA A 1 131 ? 17.879 -2.011 -10.366 1.00 90.44 131 ALA A N 1
ATOM 1023 C CA . ALA A 1 131 ? 18.287 -2.033 -11.758 1.00 90.44 131 ALA A CA 1
ATOM 1024 C C . ALA A 1 131 ? 19.578 -2.846 -11.887 1.00 90.44 131 ALA A C 1
ATOM 1026 O O . ALA A 1 131 ? 20.545 -2.614 -11.165 1.00 90.44 131 ALA A O 1
ATOM 1027 N N . GLU A 1 132 ? 19.590 -3.793 -12.813 1.00 88.50 132 GLU A N 1
ATOM 1028 C CA . GLU A 1 132 ? 20.740 -4.616 -13.161 1.00 88.50 132 GLU A CA 1
ATOM 1029 C C . GLU A 1 132 ? 21.156 -4.259 -14.594 1.00 88.50 132 GLU A C 1
ATOM 1031 O O . GLU A 1 132 ? 20.329 -4.168 -15.503 1.00 88.50 132 GLU A O 1
ATOM 1036 N N . SER A 1 133 ? 22.446 -3.990 -14.801 1.00 82.56 133 SER A N 1
ATOM 1037 C CA . SER A 1 133 ? 22.964 -3.710 -16.141 1.00 82.56 133 SER A CA 1
ATOM 1038 C C . SER A 1 133 ? 22.969 -4.998 -16.965 1.00 82.56 133 SER A C 1
ATOM 1040 O O . SER A 1 133 ? 23.490 -6.013 -16.508 1.00 82.56 133 SER A O 1
ATOM 1042 N N . GLY A 1 134 ? 22.474 -4.940 -18.204 1.00 73.31 134 GLY A N 1
ATOM 1043 C CA . GLY A 1 134 ? 22.546 -6.049 -19.165 1.00 73.31 134 GLY A CA 1
ATOM 1044 C C . GLY A 1 134 ? 23.962 -6.340 -19.694 1.00 73.31 134 GLY A C 1
ATOM 1045 O O . GLY A 1 134 ? 24.145 -7.179 -20.576 1.00 73.31 134 GLY A O 1
ATOM 1046 N N . GLY A 1 135 ? 24.991 -5.658 -19.177 1.00 70.62 135 GLY A N 1
ATOM 1047 C CA . GLY A 1 135 ? 26.376 -5.804 -19.618 1.00 70.62 135 GLY A CA 1
ATOM 1048 C C . GLY A 1 135 ? 26.639 -5.163 -20.986 1.00 70.62 135 GLY A C 1
ATOM 1049 O O . GLY A 1 135 ? 25.991 -4.198 -21.370 1.00 70.62 135 GLY A O 1
ATOM 1050 N N . PHE A 1 136 ? 27.623 -5.682 -21.729 1.00 58.91 136 PHE A N 1
ATOM 1051 C CA . PHE A 1 136 ? 28.089 -5.088 -22.995 1.00 58.91 136 PHE A CA 1
ATOM 1052 C C . PHE A 1 136 ? 27.101 -5.200 -24.170 1.00 58.91 136 PHE A C 1
ATOM 1054 O O . PHE A 1 136 ? 27.286 -4.517 -25.173 1.00 58.91 136 PHE A O 1
ATOM 1061 N N . THR A 1 137 ? 26.107 -6.089 -24.090 1.00 62.94 137 THR A N 1
ATOM 1062 C CA . THR A 1 137 ? 25.213 -6.410 -25.225 1.00 62.94 137 THR A CA 1
ATOM 1063 C C . THR A 1 137 ? 23.758 -6.664 -24.833 1.00 62.94 137 THR A C 1
ATOM 1065 O O . THR A 1 137 ? 22.935 -6.879 -25.719 1.00 62.94 137 THR A O 1
ATOM 1068 N N . GLY A 1 138 ? 23.435 -6.664 -23.538 1.00 76.75 138 GLY A N 1
ATOM 1069 C CA . GLY A 1 138 ? 22.092 -6.952 -23.049 1.00 76.75 138 GLY A CA 1
ATOM 1070 C C . GLY A 1 138 ? 21.307 -5.694 -22.702 1.00 76.75 138 GLY A C 1
ATOM 1071 O O . GLY A 1 138 ? 21.869 -4.684 -22.273 1.00 76.75 138 GLY A O 1
ATOM 1072 N N . ASP A 1 139 ? 19.991 -5.808 -22.837 1.00 83.19 139 ASP A N 1
ATOM 1073 C CA . ASP A 1 139 ? 19.032 -4.860 -22.284 1.00 83.19 139 ASP A CA 1
ATOM 1074 C C . ASP A 1 139 ? 19.149 -4.840 -20.741 1.00 83.19 139 ASP A C 1
ATOM 1076 O O . ASP A 1 139 ? 19.334 -5.895 -20.123 1.00 83.19 139 ASP A O 1
ATOM 1080 N N . PRO A 1 140 ? 19.055 -3.672 -20.080 1.00 88.19 140 PRO A N 1
ATOM 1081 C CA . PRO A 1 140 ? 19.010 -3.606 -18.623 1.00 88.19 140 PRO A CA 1
ATOM 1082 C C . PRO A 1 140 ? 17.770 -4.312 -18.076 1.00 88.19 140 PRO A C 1
ATOM 1084 O O . PRO A 1 140 ? 16.690 -4.244 -18.664 1.00 88.19 140 PRO A O 1
ATOM 1087 N N . SER A 1 141 ? 17.891 -4.935 -16.909 1.00 91.00 141 SER A N 1
ATOM 1088 C CA . SER A 1 141 ? 16.773 -5.605 -16.249 1.00 91.00 141 SER A CA 1
ATOM 1089 C C . SER A 1 141 ? 16.418 -4.956 -14.920 1.00 91.00 141 SER A C 1
ATOM 1091 O O . SER A 1 141 ? 17.251 -4.353 -14.245 1.00 91.00 141 SER A O 1
ATOM 1093 N N . LEU A 1 142 ? 15.152 -5.074 -14.538 1.00 92.81 142 LEU A N 1
ATOM 1094 C CA . LEU A 1 142 ? 14.643 -4.607 -13.260 1.00 92.81 142 LEU A CA 1
ATOM 1095 C C . LEU A 1 142 ? 14.184 -5.778 -12.419 1.00 92.81 142 LEU A C 1
ATOM 1097 O O . LEU A 1 142 ? 13.238 -6.480 -12.779 1.00 92.81 142 LEU A O 1
ATOM 1101 N N . LYS A 1 143 ? 14.787 -5.900 -11.243 1.00 94.19 143 LYS A N 1
ATOM 1102 C CA . LYS A 1 143 ? 14.391 -6.855 -10.223 1.00 94.19 143 LYS A CA 1
ATOM 1103 C C . LYS A 1 143 ? 13.565 -6.167 -9.148 1.00 94.19 143 LYS A C 1
ATOM 1105 O O . LYS A 1 143 ? 13.965 -5.145 -8.592 1.00 94.19 143 LYS A O 1
ATOM 1110 N N . PHE A 1 144 ? 12.428 -6.764 -8.822 1.00 94.56 144 PHE A N 1
ATOM 1111 C CA . PHE A 1 144 ? 11.479 -6.227 -7.858 1.00 94.56 144 PHE A CA 1
ATOM 1112 C C . PHE A 1 144 ? 11.378 -7.113 -6.619 1.00 94.56 144 PHE A C 1
ATOM 1114 O O . PHE A 1 144 ? 11.435 -8.339 -6.691 1.00 94.56 144 PHE A O 1
ATOM 1121 N N . THR A 1 145 ? 11.178 -6.484 -5.465 1.00 94.56 145 THR A N 1
ATOM 1122 C CA . THR A 1 145 ? 10.820 -7.147 -4.204 1.00 94.56 145 THR A CA 1
ATOM 1123 C C . THR A 1 145 ? 9.626 -6.425 -3.585 1.00 94.56 145 THR A C 1
ATOM 1125 O O . THR A 1 145 ? 9.540 -5.201 -3.660 1.00 94.56 145 THR A O 1
ATOM 1128 N N . GLY A 1 146 ? 8.702 -7.170 -2.971 1.00 91.81 146 GLY A N 1
ATOM 1129 C CA . GLY A 1 146 ? 7.465 -6.609 -2.402 1.00 91.81 146 GLY A CA 1
ATOM 1130 C C . GLY A 1 146 ? 6.282 -6.548 -3.380 1.00 91.81 146 GLY A C 1
ATOM 1131 O O . GLY A 1 146 ? 5.307 -5.843 -3.123 1.00 91.81 146 GLY A O 1
ATOM 1132 N N . ILE A 1 147 ? 6.353 -7.292 -4.488 1.00 95.38 147 ILE A N 1
ATOM 1133 C CA . ILE A 1 147 ? 5.294 -7.417 -5.499 1.00 95.38 147 ILE A CA 1
ATOM 1134 C C . ILE A 1 147 ? 4.870 -8.884 -5.671 1.00 95.38 147 ILE A C 1
ATOM 1136 O O . ILE A 1 147 ? 5.619 -9.788 -5.307 1.00 95.38 147 ILE A O 1
ATOM 1140 N N . ILE A 1 148 ? 3.693 -9.105 -6.259 1.00 94.69 148 ILE A N 1
ATOM 1141 C CA . ILE A 1 148 ? 3.200 -10.420 -6.695 1.00 94.69 148 ILE A CA 1
ATOM 1142 C C . ILE A 1 148 ? 3.961 -10.868 -7.944 1.00 94.69 148 ILE A C 1
ATOM 1144 O O . ILE A 1 148 ? 4.438 -11.996 -8.000 1.00 94.69 148 ILE A O 1
ATOM 1148 N N . GLY A 1 149 ? 4.110 -9.967 -8.915 1.00 94.81 149 GLY A N 1
ATOM 1149 C CA . GLY A 1 149 ? 4.902 -10.222 -10.109 1.00 94.81 149 GLY A CA 1
ATOM 1150 C C . GLY A 1 149 ? 4.858 -9.087 -11.123 1.00 94.81 149 GLY A C 1
ATOM 1151 O O . GLY A 1 149 ? 4.156 -8.089 -10.924 1.00 94.81 149 GLY A O 1
ATOM 1152 N N . VAL A 1 150 ? 5.613 -9.247 -12.206 1.00 95.69 150 VAL A N 1
ATOM 1153 C CA . VAL A 1 150 ? 5.670 -8.359 -13.374 1.00 95.69 150 VAL A CA 1
ATOM 1154 C C . VAL A 1 150 ? 5.138 -9.075 -14.613 1.00 95.69 150 VAL A C 1
ATOM 1156 O O . VAL A 1 150 ? 5.199 -10.295 -14.716 1.00 95.69 150 VAL A O 1
ATOM 1159 N N . SER A 1 151 ? 4.585 -8.309 -15.549 1.00 94.88 151 SER A N 1
ATOM 1160 C CA . SER A 1 151 ? 4.013 -8.805 -16.797 1.00 94.88 151 SER A CA 1
ATOM 1161 C C . SER A 1 151 ? 4.203 -7.774 -17.915 1.00 94.88 151 SER A C 1
ATOM 1163 O O . SER A 1 151 ? 3.938 -6.588 -17.704 1.00 94.88 151 SER A O 1
ATOM 1165 N N . PRO A 1 152 ? 4.564 -8.188 -19.143 1.00 93.69 152 PRO A N 1
ATOM 1166 C CA . PRO A 1 152 ? 4.537 -7.303 -20.311 1.00 93.69 152 PRO A CA 1
ATOM 1167 C C . PRO A 1 152 ? 3.114 -6.836 -20.658 1.00 93.69 152 PRO A C 1
ATOM 1169 O O . PRO A 1 152 ? 2.916 -5.792 -21.275 1.00 93.69 152 PRO A O 1
ATOM 1172 N N . LEU A 1 153 ? 2.105 -7.624 -20.271 1.00 92.50 153 LEU A N 1
ATOM 1173 C CA . LEU A 1 153 ? 0.699 -7.387 -20.575 1.00 92.50 153 LEU A CA 1
ATOM 1174 C C . LEU A 1 153 ? -0.077 -6.987 -19.323 1.00 92.50 153 LEU A C 1
ATOM 1176 O O . LEU A 1 153 ? 0.024 -7.618 -18.274 1.00 92.50 153 LEU A O 1
ATOM 1180 N N . GLN A 1 154 ? -0.970 -6.020 -19.478 1.00 88.69 154 GLN A N 1
ATOM 1181 C CA . GLN A 1 154 ? -1.822 -5.496 -18.410 1.00 88.69 154 GLN A CA 1
ATOM 1182 C C . GLN A 1 154 ? -2.666 -6.561 -17.680 1.00 88.69 154 GLN A C 1
ATOM 1184 O O . GLN A 1 154 ? -2.921 -6.459 -16.484 1.00 88.69 154 GLN A O 1
ATOM 1189 N N . LYS A 1 155 ? -3.114 -7.592 -18.409 1.00 88.56 155 LYS A N 1
ATOM 1190 C CA . LYS A 1 155 ? -3.876 -8.746 -17.887 1.00 88.56 155 LYS A CA 1
ATOM 1191 C C . LYS A 1 155 ? -3.108 -10.065 -18.039 1.00 88.56 155 LYS A C 1
ATOM 1193 O O . LYS A 1 155 ? -3.728 -11.119 -18.159 1.00 88.56 155 LYS A O 1
ATOM 1198 N N . GLY A 1 156 ? -1.783 -9.993 -18.141 1.00 84.75 156 GLY A N 1
ATOM 1199 C CA . GLY A 1 156 ? -0.930 -11.172 -18.271 1.00 84.75 156 GLY A CA 1
ATOM 1200 C C . GLY A 1 156 ? -0.709 -11.895 -16.939 1.00 84.75 156 GLY A C 1
ATOM 1201 O O . GLY A 1 156 ? -1.172 -11.423 -15.895 1.00 84.75 156 GLY A O 1
ATOM 1202 N N . PRO A 1 157 ? -0.027 -13.050 -16.965 1.00 91.75 157 PRO A N 1
ATOM 1203 C CA . PRO A 1 157 ? 0.433 -13.697 -15.745 1.00 91.75 157 PRO A CA 1
ATOM 1204 C C . PRO A 1 157 ? 1.469 -12.802 -15.050 1.00 91.75 157 PRO A C 1
ATOM 1206 O O . PRO A 1 157 ? 2.399 -12.319 -15.684 1.00 91.75 157 PRO A O 1
ATOM 1209 N N . PHE A 1 158 ? 1.279 -12.563 -13.752 1.00 93.19 158 PHE A N 1
ATOM 1210 C CA . PHE A 1 158 ? 2.232 -11.858 -12.891 1.00 93.19 158 PHE A CA 1
ATOM 1211 C C . PHE A 1 158 ? 3.002 -12.898 -12.074 1.00 93.19 158 PHE A C 1
ATOM 1213 O O . PHE A 1 158 ? 2.725 -13.089 -10.893 1.00 93.19 158 PHE A O 1
ATOM 1220 N N . ASP A 1 159 ? 3.894 -13.635 -12.731 1.00 91.69 159 ASP A N 1
ATOM 1221 C CA . ASP A 1 159 ? 4.568 -14.820 -12.183 1.00 91.69 159 ASP A CA 1
ATOM 1222 C C . ASP A 1 159 ? 6.094 -14.680 -12.077 1.00 91.69 159 ASP A C 1
ATOM 1224 O O . ASP A 1 159 ? 6.743 -15.505 -11.430 1.00 91.69 159 ASP A O 1
ATOM 1228 N N . THR A 1 160 ? 6.676 -13.623 -12.644 1.00 94.06 160 THR A N 1
ATOM 1229 C CA . THR A 1 160 ? 8.102 -13.308 -12.501 1.00 94.06 160 THR A CA 1
ATOM 1230 C C . THR A 1 160 ? 8.319 -12.071 -11.633 1.00 94.06 160 THR A C 1
ATOM 1232 O O . THR A 1 160 ? 7.423 -11.257 -11.434 1.00 94.06 160 THR A O 1
ATOM 1235 N N . LEU A 1 161 ? 9.534 -11.915 -11.101 1.00 94.75 161 LEU A N 1
ATOM 1236 C CA . LEU A 1 161 ? 9.960 -10.741 -10.321 1.00 94.75 161 LEU A CA 1
ATOM 1237 C C . LEU A 1 161 ? 11.049 -9.924 -11.032 1.00 94.75 161 LEU A C 1
ATOM 1239 O O . LEU A 1 161 ? 11.593 -8.983 -10.457 1.00 94.75 161 LEU A O 1
ATOM 1243 N N . ASN A 1 162 ? 11.391 -10.314 -12.259 1.00 93.56 162 ASN A N 1
ATOM 1244 C CA . ASN A 1 162 ? 12.407 -9.676 -13.081 1.00 93.56 162 ASN A CA 1
ATOM 1245 C C . ASN A 1 162 ? 11.838 -9.414 -14.476 1.00 93.56 162 ASN A C 1
ATOM 1247 O O . ASN A 1 162 ? 11.088 -10.243 -14.999 1.00 93.56 162 ASN A O 1
ATOM 1251 N N . ILE A 1 163 ? 12.207 -8.285 -15.071 1.00 93.38 163 ILE A N 1
ATOM 1252 C CA . ILE A 1 163 ? 11.828 -7.937 -16.437 1.00 93.38 163 ILE A CA 1
ATOM 1253 C C . ILE A 1 163 ? 12.956 -7.196 -17.139 1.00 93.38 163 ILE A C 1
ATOM 1255 O O . ILE A 1 163 ? 13.561 -6.281 -16.583 1.00 93.38 163 ILE A O 1
ATOM 1259 N N . GLU A 1 164 ? 13.221 -7.592 -18.377 1.00 92.62 164 GLU A N 1
ATOM 1260 C CA . GLU A 1 164 ? 14.090 -6.842 -19.274 1.00 92.62 164 GLU A CA 1
ATOM 1261 C C . GLU A 1 164 ? 13.385 -5.564 -19.717 1.00 92.62 164 GLU A C 1
ATOM 1263 O O . GLU A 1 164 ? 12.206 -5.553 -20.089 1.00 92.62 164 GLU A O 1
ATOM 1268 N N . THR A 1 165 ? 14.130 -4.474 -19.693 1.00 89.88 165 THR A N 1
ATOM 1269 C CA . THR A 1 165 ? 13.655 -3.135 -20.009 1.00 89.88 165 THR A CA 1
ATOM 1270 C C . THR A 1 165 ? 14.494 -2.557 -21.133 1.00 89.88 165 THR A C 1
ATOM 1272 O O . THR A 1 165 ? 15.676 -2.837 -21.252 1.00 89.88 165 THR A O 1
ATOM 1275 N N . ALA A 1 166 ? 13.865 -1.758 -21.981 1.00 90.44 166 ALA A N 1
ATOM 1276 C CA . ALA A 1 166 ? 14.536 -1.004 -23.027 1.00 90.44 166 ALA A CA 1
ATOM 1277 C C . ALA A 1 166 ? 13.722 0.258 -23.265 1.00 90.44 166 ALA A C 1
ATOM 1279 O O . ALA A 1 166 ? 12.516 0.287 -22.986 1.00 90.44 166 ALA A O 1
ATOM 1280 N N . LYS A 1 167 ? 14.356 1.294 -23.794 1.00 91.00 167 LYS A N 1
ATOM 1281 C CA . LYS A 1 167 ? 13.702 2.562 -24.090 1.00 91.00 167 LYS A CA 1
ATOM 1282 C C . LYS A 1 167 ? 12.408 2.371 -24.884 1.00 91.00 167 LYS A C 1
ATOM 1284 O O . LYS A 1 167 ? 12.375 1.717 -25.924 1.00 91.00 167 LYS A O 1
ATOM 1289 N N . GLY A 1 168 ? 11.323 2.956 -24.380 1.00 90.38 168 GLY A N 1
ATOM 1290 C CA . GLY A 1 168 ? 9.990 2.876 -24.975 1.00 90.38 168 GLY A CA 1
ATOM 1291 C C . GLY A 1 168 ? 9.225 1.580 -24.687 1.00 90.38 168 GLY A C 1
ATOM 1292 O O . GLY A 1 168 ? 8.049 1.496 -25.048 1.00 90.38 168 GLY A O 1
ATOM 1293 N N . LYS A 1 169 ? 9.826 0.581 -24.021 1.00 93.94 169 LYS A N 1
ATOM 1294 C CA . LYS A 1 169 ? 9.083 -0.597 -23.555 1.00 93.94 169 LYS A CA 1
ATOM 1295 C C . LYS A 1 169 ? 8.132 -0.201 -22.423 1.00 93.94 169 LYS A C 1
ATOM 1297 O O . LYS A 1 169 ? 8.423 0.655 -21.585 1.00 93.94 169 LYS A O 1
ATOM 1302 N N . ARG A 1 170 ? 6.976 -0.864 -22.409 1.00 94.81 170 ARG A N 1
ATOM 1303 C CA . ARG A 1 170 ? 5.972 -0.776 -21.350 1.00 94.81 170 ARG A CA 1
ATOM 1304 C C . ARG A 1 170 ? 5.804 -2.141 -20.714 1.00 94.81 170 ARG A C 1
ATOM 1306 O O . ARG A 1 170 ? 5.759 -3.150 -21.415 1.00 94.81 170 ARG A O 1
ATOM 1313 N N . PHE A 1 171 ? 5.642 -2.147 -19.403 1.00 95.25 171 PHE A N 1
ATOM 1314 C CA . PHE A 1 171 ? 5.276 -3.331 -18.648 1.00 95.25 171 PHE A CA 1
ATOM 1315 C C . PHE A 1 171 ? 4.389 -2.952 -17.464 1.00 95.25 171 PHE A C 1
ATOM 1317 O O . PHE A 1 171 ? 4.081 -1.782 -17.235 1.00 95.25 171 PHE A O 1
ATOM 1324 N N . TYR A 1 172 ? 3.943 -3.964 -16.735 1.00 95.38 172 TYR A N 1
ATOM 1325 C CA . TYR A 1 172 ? 3.054 -3.836 -15.598 1.00 95.38 172 TYR A CA 1
ATOM 1326 C C . TYR A 1 172 ? 3.601 -4.651 -14.437 1.00 95.38 172 TYR A C 1
ATOM 1328 O O . TYR A 1 172 ? 4.195 -5.706 -14.645 1.00 95.38 172 TYR A O 1
ATOM 1336 N N . PHE A 1 173 ? 3.360 -4.207 -13.211 1.00 94.94 173 PHE A N 1
ATOM 1337 C CA . PHE A 1 173 ? 3.588 -5.030 -12.028 1.00 94.94 173 PHE A CA 1
ATOM 1338 C C . PHE A 1 173 ? 2.393 -4.965 -11.092 1.00 94.94 173 PHE A C 1
ATOM 1340 O O . PHE A 1 173 ? 1.636 -3.993 -11.089 1.00 94.94 173 PHE A O 1
ATOM 1347 N N . MET A 1 174 ? 2.217 -6.018 -10.303 1.00 93.62 174 MET A N 1
ATOM 1348 C CA . MET A 1 174 ? 1.137 -6.120 -9.335 1.00 93.62 174 MET A CA 1
ATOM 1349 C C . MET A 1 174 ? 1.705 -6.138 -7.924 1.00 93.62 174 MET A C 1
ATOM 1351 O O . MET A 1 174 ? 2.508 -7.002 -7.593 1.00 93.62 174 MET A O 1
ATOM 1355 N N . THR A 1 175 ? 1.281 -5.209 -7.077 1.00 92.44 175 THR A N 1
ATOM 1356 C CA . THR A 1 175 ? 1.664 -5.173 -5.660 1.00 92.44 175 THR A CA 1
ATOM 1357 C C . THR A 1 175 ? 0.882 -6.204 -4.839 1.00 92.44 175 THR A C 1
ATOM 1359 O O . THR A 1 175 ? -0.151 -6.713 -5.271 1.00 92.44 175 THR A O 1
ATOM 1362 N N . ASN A 1 176 ? 1.357 -6.523 -3.630 1.00 90.81 176 ASN A N 1
ATOM 1363 C CA . ASN A 1 176 ? 0.730 -7.523 -2.744 1.00 90.81 176 ASN A CA 1
ATOM 1364 C C . ASN A 1 176 ? -0.719 -7.198 -2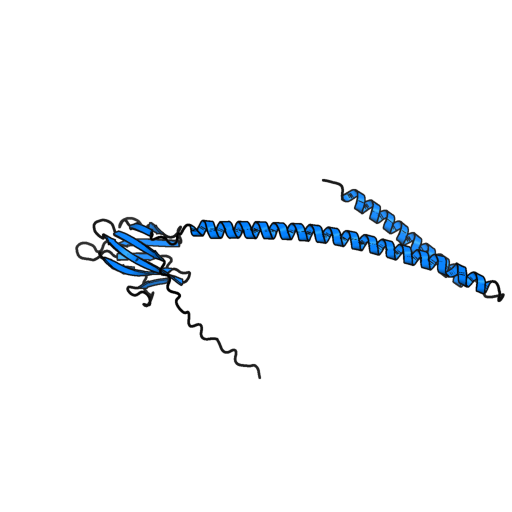.335 1.00 90.81 176 ASN A C 1
ATOM 1366 O O . ASN A 1 176 ? -1.476 -8.089 -1.959 1.00 90.81 176 ASN A O 1
ATOM 1370 N N . ASP A 1 177 ? -1.131 -5.937 -2.442 1.00 87.56 177 ASP A N 1
ATOM 1371 C CA . ASP A 1 177 ? -2.515 -5.482 -2.279 1.00 87.56 177 ASP A CA 1
ATOM 1372 C C . ASP A 1 177 ? -3.369 -5.649 -3.557 1.00 87.56 177 ASP A C 1
ATOM 1374 O O . ASP A 1 177 ? -4.485 -5.136 -3.632 1.00 87.56 177 ASP A O 1
ATOM 1378 N N . SER A 1 178 ? -2.878 -6.406 -4.549 1.00 88.25 178 SER A N 1
ATOM 1379 C CA . SER A 1 178 ? -3.541 -6.698 -5.830 1.00 88.25 178 SER A CA 1
ATOM 1380 C C . SER A 1 178 ? -3.811 -5.465 -6.705 1.00 88.25 178 SER A C 1
ATOM 1382 O O . SER A 1 178 ? -4.719 -5.481 -7.540 1.00 88.25 178 SER A O 1
ATOM 1384 N N . ILE A 1 179 ? -3.032 -4.393 -6.533 1.00 88.44 179 ILE A N 1
ATOM 1385 C CA . ILE A 1 179 ? -3.088 -3.204 -7.391 1.00 88.44 179 ILE A CA 1
ATOM 1386 C C . ILE A 1 179 ? -2.102 -3.371 -8.549 1.00 88.44 179 ILE A C 1
ATOM 1388 O O . ILE A 1 179 ? -0.939 -3.708 -8.339 1.00 88.44 179 ILE A O 1
ATOM 1392 N N . VAL A 1 180 ? -2.569 -3.121 -9.774 1.00 91.56 180 VAL A N 1
ATOM 1393 C CA . VAL A 1 180 ? -1.725 -3.121 -10.975 1.00 91.56 180 VAL A CA 1
ATOM 1394 C C . VAL A 1 180 ? -1.205 -1.711 -11.237 1.00 91.56 180 VAL A C 1
ATOM 1396 O O . VAL A 1 180 ? -1.957 -0.734 -11.222 1.00 91.56 180 VAL A O 1
ATOM 1399 N N . TRP A 1 181 ? 0.091 -1.622 -11.502 1.00 92.88 181 TRP A N 1
ATOM 1400 C CA . TRP A 1 181 ? 0.789 -0.401 -11.873 1.00 92.88 181 TRP A CA 1
ATOM 1401 C C . TRP A 1 181 ? 1.373 -0.567 -13.267 1.00 92.88 181 TRP A C 1
ATOM 1403 O O . TRP A 1 181 ? 1.944 -1.612 -13.581 1.00 92.88 181 TRP A O 1
ATOM 1413 N N . GLY A 1 182 ? 1.210 0.452 -14.104 1.00 93.12 182 GLY A N 1
ATOM 1414 C CA . GLY A 1 182 ? 1.861 0.522 -15.403 1.00 93.12 182 GLY A CA 1
ATOM 1415 C C . GLY A 1 182 ? 3.197 1.244 -15.289 1.00 93.12 182 GLY A C 1
ATOM 1416 O O . GLY A 1 182 ? 3.326 2.201 -14.526 1.00 93.12 182 GLY A O 1
ATOM 1417 N N . VAL A 1 183 ? 4.181 0.780 -16.052 1.00 94.56 183 VAL A N 1
ATOM 1418 C CA . VAL A 1 183 ? 5.520 1.363 -16.101 1.00 94.56 183 VAL A CA 1
ATOM 1419 C C . VAL A 1 183 ? 5.929 1.586 -17.548 1.00 94.56 183 VAL A C 1
ATOM 1421 O O . VAL A 1 183 ? 5.877 0.657 -18.355 1.00 94.56 183 VAL A O 1
ATOM 1424 N N . ASN A 1 184 ? 6.344 2.808 -17.877 1.00 94.50 184 ASN A N 1
ATOM 1425 C CA . ASN A 1 184 ? 6.998 3.120 -19.145 1.00 94.50 184 ASN A CA 1
ATOM 1426 C C . ASN A 1 184 ? 8.491 3.358 -18.899 1.00 94.50 184 ASN A C 1
ATOM 1428 O O . ASN A 1 184 ? 8.860 4.131 -18.016 1.00 94.50 184 ASN A O 1
ATOM 1432 N N . THR A 1 185 ? 9.351 2.735 -19.701 1.00 93.25 185 THR A N 1
ATOM 1433 C CA . THR A 1 185 ? 10.789 3.025 -19.701 1.00 93.25 185 THR A CA 1
ATOM 1434 C C . THR A 1 185 ? 11.057 4.229 -20.601 1.00 93.25 185 THR A C 1
ATOM 1436 O O . THR A 1 185 ? 10.894 4.146 -21.819 1.00 93.25 185 THR A O 1
ATOM 1439 N N . ILE A 1 186 ? 11.446 5.360 -20.008 1.00 91.56 186 ILE A N 1
ATOM 1440 C CA . ILE A 1 186 ? 11.714 6.614 -20.730 1.00 91.56 186 ILE A CA 1
ATOM 1441 C C . ILE A 1 186 ? 13.128 6.607 -21.308 1.00 91.56 186 ILE A C 1
ATOM 1443 O O . ILE A 1 186 ? 13.327 6.973 -22.469 1.00 91.56 186 ILE A O 1
ATOM 1447 N N . ASP A 1 187 ? 14.101 6.207 -20.492 1.00 87.31 187 ASP A N 1
ATOM 1448 C CA . ASP A 1 187 ? 15.512 6.181 -20.859 1.00 87.31 187 ASP A CA 1
ATOM 1449 C C . ASP A 1 187 ? 16.221 5.018 -20.171 1.00 87.31 187 ASP A C 1
ATOM 1451 O O . ASP A 1 187 ? 15.840 4.617 -19.069 1.00 87.31 187 ASP A O 1
ATOM 1455 N N . ASP A 1 188 ? 17.226 4.472 -20.844 1.00 83.06 188 ASP A N 1
ATOM 1456 C CA . ASP A 1 188 ? 17.983 3.287 -20.432 1.00 83.06 188 ASP A CA 1
ATOM 1457 C C . ASP A 1 188 ? 19.507 3.470 -20.538 1.00 83.06 188 ASP A C 1
ATOM 1459 O O . ASP A 1 188 ? 20.273 2.565 -20.198 1.00 83.06 188 ASP A O 1
ATOM 1463 N N . VAL A 1 189 ? 19.970 4.653 -20.959 1.00 78.75 189 VAL A N 1
ATOM 1464 C CA . VAL A 1 189 ? 21.393 4.961 -21.117 1.00 78.75 189 VAL A CA 1
ATOM 1465 C C . VAL A 1 189 ? 21.977 5.492 -19.807 1.00 78.75 189 VAL A C 1
ATOM 1467 O O . VAL A 1 189 ? 21.697 6.606 -19.370 1.00 78.75 189 VAL A O 1
ATOM 1470 N N . GLY A 1 190 ? 22.856 4.706 -19.184 1.00 76.62 190 GLY A N 1
ATOM 1471 C CA . GLY A 1 190 ? 23.609 5.090 -17.983 1.00 76.62 190 GLY A CA 1
ATOM 1472 C C . GLY A 1 190 ? 22.811 4.997 -16.679 1.00 76.62 190 GLY A C 1
ATOM 1473 O O . GLY A 1 190 ? 23.311 4.416 -15.722 1.00 76.62 190 GLY A O 1
ATOM 1474 N N . ASN A 1 191 ? 21.573 5.492 -16.655 1.00 81.94 191 ASN A N 1
ATOM 1475 C CA . ASN A 1 191 ? 20.581 5.236 -15.606 1.00 81.94 191 ASN A CA 1
ATOM 1476 C C . ASN A 1 191 ? 19.258 4.808 -16.248 1.00 81.94 191 ASN A C 1
ATOM 1478 O O . ASN A 1 191 ? 19.001 5.124 -17.408 1.00 81.94 191 ASN A O 1
ATOM 1482 N N . LEU A 1 192 ? 18.405 4.128 -15.482 1.00 87.12 192 LEU A N 1
ATOM 1483 C CA . LEU A 1 192 ? 17.084 3.731 -15.952 1.00 87.12 192 LEU A CA 1
ATOM 1484 C C . LEU A 1 192 ? 16.029 4.713 -15.435 1.00 87.12 192 LEU A C 1
ATOM 1486 O O . LEU A 1 192 ? 15.747 4.758 -14.238 1.00 87.12 192 LEU A O 1
ATOM 1490 N N . THR A 1 193 ? 15.431 5.493 -16.330 1.00 90.62 193 THR A N 1
ATOM 1491 C CA . THR A 1 193 ? 14.346 6.419 -15.985 1.00 90.62 193 THR A CA 1
ATOM 1492 C C . THR A 1 193 ? 13.004 5.789 -16.320 1.00 90.62 193 THR A C 1
ATOM 1494 O O . THR A 1 193 ? 12.736 5.429 -17.469 1.00 90.62 193 THR A O 1
ATOM 1497 N N . LEU A 1 194 ? 12.144 5.678 -15.311 1.00 92.38 194 LEU A N 1
ATOM 1498 C CA . LEU A 1 194 ? 10.837 5.046 -15.406 1.00 92.38 194 LEU A CA 1
ATOM 1499 C C . LEU A 1 194 ? 9.725 6.036 -15.084 1.00 92.38 194 LEU A C 1
ATOM 1501 O O . LEU A 1 194 ? 9.844 6.873 -14.193 1.00 92.38 194 LEU A O 1
ATOM 1505 N N . GLU A 1 195 ? 8.613 5.873 -15.781 1.00 92.38 195 GLU A N 1
ATOM 1506 C CA . GLU A 1 195 ? 7.346 6.522 -15.492 1.00 92.38 195 GLU A CA 1
ATOM 1507 C C . GLU A 1 195 ? 6.373 5.478 -14.944 1.00 92.38 195 GLU A C 1
ATOM 1509 O O . GLU A 1 195 ? 5.982 4.557 -15.658 1.00 92.38 195 GLU A O 1
ATOM 1514 N N . ILE A 1 196 ? 5.984 5.609 -13.681 1.00 92.75 196 ILE A N 1
ATOM 1515 C CA . ILE A 1 196 ? 5.124 4.673 -12.961 1.00 92.75 196 ILE A CA 1
ATOM 1516 C C . ILE A 1 196 ? 3.765 5.333 -12.740 1.00 92.75 196 ILE A C 1
ATOM 1518 O O . ILE A 1 196 ? 3.674 6.430 -12.196 1.00 92.75 196 ILE A O 1
ATOM 1522 N N . TYR A 1 197 ? 2.685 4.665 -13.127 1.00 89.44 197 TYR A N 1
ATOM 1523 C CA . TYR A 1 197 ? 1.331 5.194 -12.985 1.00 89.44 197 TYR A CA 1
ATOM 1524 C C . TYR A 1 197 ? 0.362 4.126 -12.497 1.00 89.44 197 TYR A C 1
ATOM 1526 O O . TYR A 1 197 ? 0.497 2.933 -12.784 1.00 89.44 197 TYR A O 1
ATOM 1534 N N . LYS A 1 198 ? -0.645 4.564 -11.739 1.00 86.81 198 LYS A N 1
ATOM 1535 C CA . LYS A 1 198 ? -1.690 3.670 -11.250 1.00 86.81 198 LYS A CA 1
ATOM 1536 C C . LYS A 1 198 ? -2.593 3.273 -12.405 1.00 86.81 198 LYS A C 1
ATOM 1538 O O . LYS A 1 198 ? -3.224 4.131 -13.024 1.00 86.81 198 LYS A O 1
ATOM 1543 N N . ASP A 1 199 ? -2.693 1.978 -12.662 1.00 79.31 199 ASP A N 1
ATOM 1544 C CA . ASP A 1 199 ? -3.610 1.477 -13.667 1.00 79.31 199 ASP A CA 1
ATOM 1545 C C . ASP A 1 199 ? -4.980 1.219 -13.027 1.00 79.31 199 ASP A C 1
ATOM 1547 O O . ASP A 1 199 ? -5.126 0.440 -12.085 1.00 79.31 199 ASP A O 1
ATOM 1551 N N . ASN A 1 200 ? -6.017 1.900 -13.515 1.00 65.12 200 ASN A N 1
ATOM 1552 C CA . ASN A 1 200 ? -7.359 1.855 -12.925 1.00 65.12 200 ASN A CA 1
ATOM 1553 C C . ASN A 1 200 ? -8.154 0.598 -13.312 1.00 65.12 200 ASN A C 1
ATOM 1555 O O . ASN A 1 200 ? -9.390 0.583 -13.237 1.00 65.12 200 ASN A O 1
ATOM 1559 N N . LEU A 1 201 ? -7.482 -0.479 -13.720 1.00 59.75 201 LEU A N 1
ATOM 1560 C CA . LEU A 1 201 ? -8.168 -1.719 -14.026 1.00 59.75 201 LEU A CA 1
ATOM 1561 C C . LEU A 1 201 ? -8.690 -2.389 -12.764 1.00 59.75 201 LEU A C 1
ATOM 1563 O O . LEU A 1 201 ? -7.975 -3.033 -12.002 1.00 59.75 201 LEU A O 1
ATOM 1567 N N . LYS A 1 202 ? -10.011 -2.321 -12.612 1.00 52.62 202 LYS A N 1
ATOM 1568 C CA . LYS A 1 202 ? -10.755 -3.254 -11.773 1.00 52.62 202 LYS A CA 1
ATOM 1569 C C . LYS A 1 202 ? -10.607 -4.644 -12.386 1.00 52.62 202 LYS A C 1
ATOM 1571 O O . LYS A 1 202 ? -11.366 -5.012 -13.287 1.00 52.62 202 LYS A O 1
ATOM 1576 N N . LEU A 1 203 ? -9.635 -5.421 -11.913 1.00 52.00 203 LEU A N 1
ATOM 1577 C CA . LEU A 1 203 ? -9.630 -6.861 -12.130 1.00 52.00 203 LEU A CA 1
ATOM 1578 C C . LEU A 1 203 ? -10.945 -7.385 -11.551 1.00 52.00 203 LEU A C 1
ATOM 1580 O O . LEU A 1 203 ? -11.158 -7.360 -10.339 1.00 52.00 203 LEU A O 1
ATOM 1584 N N . LYS A 1 204 ? -11.874 -7.791 -12.425 1.00 47.25 204 LYS A N 1
ATOM 1585 C CA . LYS A 1 204 ? -13.069 -8.521 -12.006 1.00 47.25 204 LYS A CA 1
ATOM 1586 C C . LYS A 1 204 ? -12.573 -9.830 -11.411 1.00 47.25 204 LYS A C 1
ATOM 1588 O O . LYS A 1 204 ? -12.298 -10.780 -12.138 1.00 47.25 204 LYS A O 1
ATOM 1593 N N . THR A 1 205 ? -12.409 -9.863 -10.095 1.00 46.25 205 THR A N 1
ATOM 1594 C CA . THR A 1 205 ? -12.190 -11.107 -9.377 1.00 46.25 205 THR A CA 1
ATOM 1595 C C . THR A 1 205 ? -13.449 -11.935 -9.580 1.00 46.25 205 THR A C 1
ATOM 1597 O O . THR A 1 205 ? -14.503 -11.660 -9.010 1.00 46.25 205 THR A O 1
ATOM 1600 N N . ASN A 1 206 ? -13.364 -12.937 -10.454 1.00 41.84 206 ASN A N 1
ATOM 1601 C CA . ASN A 1 206 ? -14.364 -13.991 -10.551 1.00 41.84 206 ASN A CA 1
ATOM 1602 C C . ASN A 1 206 ? -14.277 -14.833 -9.270 1.00 41.84 206 ASN A C 1
ATOM 1604 O O . ASN A 1 206 ? -13.815 -15.971 -9.283 1.00 41.84 206 ASN A O 1
ATOM 1608 N N . LYS A 1 207 ? -14.711 -14.275 -8.134 1.00 39.12 207 LYS A N 1
ATOM 1609 C CA . LYS A 1 207 ? -15.136 -15.097 -7.008 1.00 39.12 207 LYS A CA 1
ATOM 1610 C C . LYS A 1 207 ? -16.404 -15.798 -7.472 1.00 39.12 207 LYS A C 1
ATOM 1612 O O . LYS A 1 207 ? -17.489 -15.223 -7.427 1.00 39.12 207 LYS A O 1
ATOM 1617 N N . LYS A 1 208 ? -16.253 -17.033 -7.963 1.00 39.22 208 LYS A N 1
ATOM 1618 C CA . LYS A 1 208 ? -17.372 -17.972 -8.044 1.00 39.22 208 LYS A CA 1
ATOM 1619 C C . LYS A 1 208 ? -18.042 -17.968 -6.663 1.00 39.22 208 LYS A C 1
ATOM 1621 O O . LYS A 1 208 ? -17.329 -18.174 -5.677 1.00 39.22 208 LYS A O 1
ATOM 1626 N N . PRO A 1 209 ? -19.354 -17.707 -6.558 1.00 42.31 209 PRO A N 1
ATOM 1627 C CA . PRO A 1 209 ? -20.053 -17.944 -5.311 1.00 42.31 209 PRO A CA 1
ATOM 1628 C C . PRO A 1 209 ? -19.873 -19.425 -4.986 1.00 42.31 209 PRO A C 1
ATOM 1630 O O . PRO A 1 209 ? -20.225 -20.293 -5.785 1.00 42.31 209 PRO A O 1
ATOM 1633 N N . VAL A 1 210 ? -19.247 -19.704 -3.845 1.00 48.41 210 VAL A N 1
ATOM 1634 C CA . VAL A 1 210 ? -19.297 -21.032 -3.244 1.00 48.41 210 VAL A CA 1
ATOM 1635 C C . VAL A 1 210 ? -20.773 -21.251 -2.943 1.00 48.41 210 VAL A C 1
ATOM 1637 O O . VAL A 1 210 ? -21.319 -20.597 -2.054 1.00 48.41 210 VAL A O 1
ATOM 1640 N N . LEU A 1 211 ? -21.440 -22.077 -3.754 1.00 49.34 211 LEU A N 1
ATOM 1641 C CA . LEU A 1 211 ? -22.743 -22.609 -3.391 1.00 49.34 211 LEU A CA 1
ATOM 1642 C C . LEU A 1 211 ? -22.537 -23.324 -2.059 1.00 49.34 211 LEU A C 1
ATOM 1644 O O . LEU A 1 211 ? -21.831 -24.327 -1.984 1.00 49.34 211 LEU A O 1
ATOM 1648 N N . SER A 1 212 ? -23.100 -22.756 -0.996 1.00 50.53 212 SER A N 1
ATOM 1649 C CA . SER A 1 212 ? -23.358 -23.503 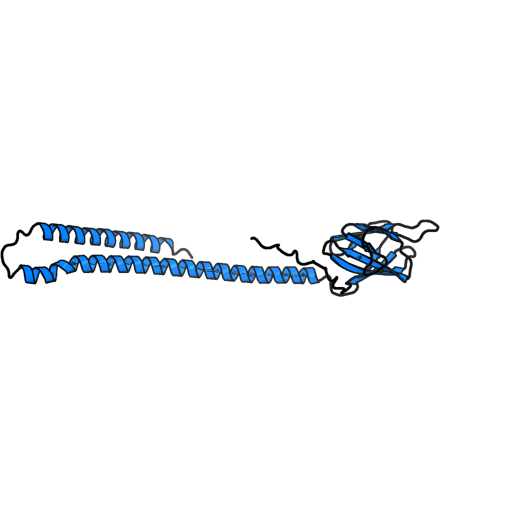0.220 1.00 50.53 212 SER A CA 1
ATOM 1650 C C . SER A 1 212 ? -24.393 -24.553 -0.155 1.00 50.53 212 SER A C 1
ATOM 1652 O O . SER A 1 212 ? -25.583 -24.240 -0.256 1.00 50.53 212 SER A O 1
ATOM 1654 N N . ASP A 1 213 ? -23.931 -25.766 -0.439 1.00 56.72 213 ASP A N 1
ATOM 1655 C CA . ASP A 1 213 ? -24.836 -26.887 -0.589 1.00 56.72 213 ASP A CA 1
ATOM 1656 C C . ASP A 1 213 ? -25.634 -27.033 0.703 1.00 56.72 213 ASP A C 1
ATOM 1658 O O . ASP A 1 213 ? -25.126 -27.059 1.827 1.00 56.72 213 ASP A O 1
ATOM 1662 N N . SER A 1 214 ? -26.936 -27.000 0.477 1.00 46.91 214 SER A N 1
ATOM 1663 C CA . SER A 1 214 ? -28.019 -27.077 1.426 1.00 46.91 214 SER A CA 1
ATOM 1664 C C . SER A 1 214 ? -27.895 -28.289 2.338 1.00 46.91 214 SER A C 1
ATOM 1666 O O . SER A 1 214 ? -27.827 -29.425 1.871 1.00 46.91 214 SER A O 1
ATOM 1668 N N . ILE A 1 215 ? -27.995 -28.018 3.635 1.00 49.69 215 ILE A N 1
ATOM 1669 C CA . ILE A 1 215 ? -28.433 -28.964 4.657 1.00 49.69 215 ILE A CA 1
ATOM 1670 C C . ILE A 1 215 ? -29.770 -29.575 4.205 1.00 49.69 215 ILE A C 1
ATOM 1672 O O . ILE A 1 215 ? -30.752 -28.853 4.011 1.00 49.69 215 ILE A O 1
ATOM 1676 N N . LYS A 1 216 ? -29.796 -30.898 4.060 1.00 54.81 216 LYS A N 1
ATOM 1677 C CA . LYS A 1 216 ? -30.981 -31.742 4.222 1.00 54.81 216 LYS A CA 1
ATOM 1678 C C . LYS A 1 216 ? -30.593 -32.954 5.047 1.00 54.81 216 LYS A C 1
ATOM 1680 O O . LYS A 1 216 ? -29.495 -33.491 4.789 1.00 54.81 216 LYS A O 1
#

Sequence (216 aa):
METNHHTSFFVVIIGAFFFFSGIYSIVISLINLGQHKSDSTIETKLFKFNAPVGITYGIAALLVVVGIVKLDKQEAQDDEMQKLKNKNVDLAIKNHRLMTSDSAVSQGVIQETFSFFNPQSIFNGKVLVQAESGGFTGDPSLKFTGIIGVSPLQKGPFDTLNIETAKGKRFYFMTNDSIVWGVNTIDDVGNLTLEIYKDNLKLKTNKKPVLSDSIK

Solvent-accessible surface area (backbone atoms only — not comparable to full-atom values): 12365 Å² total; per-residue (Å²): 141,90,70,70,69,62,59,53,53,53,53,52,53,53,50,50,51,52,51,54,52,28,51,51,41,43,52,52,54,51,52,60,64,71,68,61,79,90,76,68,91,64,60,59,62,58,47,66,69,61,66,51,52,51,52,53,51,29,54,52,53,51,52,52,53,53,49,53,58,51,50,58,54,49,55,57,48,51,55,51,51,52,54,51,51,53,50,52,52,53,48,51,52,50,52,50,50,52,57,56,62,64,48,70,70,48,99,55,74,44,76,47,75,42,42,57,86,51,71,44,68,43,80,91,70,54,30,39,42,33,39,42,75,34,68,98,86,44,60,36,30,42,39,55,44,60,53,60,13,35,21,76,42,94,87,49,71,48,79,37,50,62,45,80,44,47,64,74,41,59,36,26,36,27,36,77,88,73,48,47,31,38,36,39,28,72,38,60,78,92,39,41,31,36,40,37,33,82,45,88,73,78,75,79,76,81,72,72,78,79,76,77,78,74,91,128

Foldseek 3Di:
DPDPPVVVVVLVVVLVVLQVQLVVLVVVLVVVVVPDPDDDDPVVVVCVVVSCPSVVSSVVSVVVNVVVVVVVVVVVVVVVVVVVVVVVVVVVVVVVVVVVVLCVVDQDKDKDKAAQPDWDDDSVNQKIWHWHDLPPDFAIKIAMDQFQAKALDQPDDRHHRMDGDDAQRKIWTAGPVRWIKIKHFHHRPRITIIIIGGDPDPPPPPPPPPPPPDDD

Radius of gyration: 41.02 Å; Cα contacts (8 Å, |Δi|>4): 254; chains: 1; bounding box: 95×50×97 Å

Secondary structure (DSSP, 8-state):
---HHHHHHHHHHHHHHHHHHHHHHHHHHHHHHHH-----TTHHHHHHHHTTHHHHHHHHHHHHHHHHHHHHHHHHHHHHHHHHHHHHHHHHHHHHHHHHHHTTS-SSPEEEEE-TTS-EEETTTTEEEEEE--TTTSPPEEEEESEEEEESSTTS---BSEEE--TT-EEEEEETTS-EEEEEEEE-SSSEEEEEEE--------------PPP-

Mean predicted aligned error: 19.43 Å

pLDDT: mean 73.95, std 16.39, range [39.12, 95.69]